Protein AF-A0A1G8IZL8-F1 (afdb_monomer)

Secondary structure (DSSP, 8-state):
---IIIIIIIIIIIIIIGGGSSEE----B--GGG---HHHHHHHHHHTT-B--HHHHHHHTT-S-EEEEEEE--TTSTTHHHHHHHHHT-HHHIIIIITTT--HHHHHHHT-EEEEEPPTHHHH-HHHHHHTSHHHHHHHTTSPTTSEEEEEE-SSEEEEEEEETTEEEEEEEEEEBTBTS--EEEE----HHHHHHHHHHTTTBTTHHHHHHHGGGSTTHHHHHHH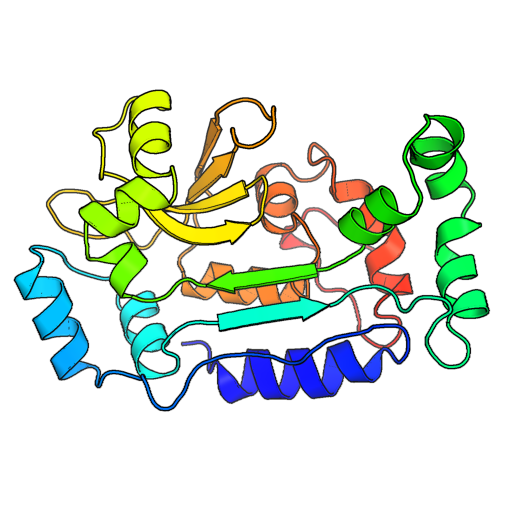HHHH-TTS----GGGT---

Foldseek 3Di:
DDQCCVQVAVCLPVPFQVVLVFKDKPHKAFPQVPQDALVVLQVLLVVLLAAEDPLVSVSSNRGQKIKTKMWGADPVDDCSPVSLCVQVVDPVCCVPAVVVPHDSVNVRLQQIFIWTFDGVCQFRPLVNVVVLVVQVLCVVAPHHRNQWGFTTDDQFKTWTFGADSRYGDQWIWIFGDHPPDPTDIFTLRHGPVVVVVQCSLLSRRPCSVVLLRQQVNRPSNVVSQPCVCVSRVVDDRPCVSSVHDD

Organism: NCBI:txid311334

Sequence (246 aa):
MININKKLIDTLYYEEIEGSNSLLCPGAVSKPSHIISKENLETTVKEKGLIFPESLIDFYSQAAMLSLTWMIVDERFRNGKEREAVFKEDPWIKKEYIDNGYSWEAVKILLSGNLNITQLTNVVDLEKVKLTGIYDAAISVGLNGGDLRPIDTNEFVVACMKVEDGKLIDNMYLYTGFGGFPEVLYDMKVTFEQYLELAYKAKCFNYWNLTYCLKEKSPSYELMKRFFPVIFPHIDPDLKEFGIEY

pLDDT: mean 92.26, std 5.39, range [69.5, 98.38]

Nearest PDB structures (foldseek):
  8chu-assembly1_B  TM=2.544E-01  e=2.074E+00  Homo sapiens

Structure (mmCIF, N/CA/C/O backbone):
data_AF-A0A1G8IZL8-F1
#
_entry.id   AF-A0A1G8IZL8-F1
#
loop_
_atom_site.group_PDB
_atom_site.id
_atom_site.type_symbol
_atom_site.label_atom_id
_atom_site.label_alt_id
_atom_site.label_comp_id
_atom_site.label_asym_id
_atom_site.label_entity_id
_atom_site.label_seq_id
_atom_site.pdbx_PDB_ins_code
_atom_site.Cartn_x
_atom_site.Cartn_y
_atom_site.Cartn_z
_atom_site.occupancy
_atom_site.B_iso_or_equiv
_atom_site.auth_seq_id
_atom_site.auth_comp_id
_atom_site.auth_asym_id
_atom_site.auth_atom_id
_atom_site.pdbx_PDB_model_num
ATOM 1 N N . MET A 1 1 ? -1.269 -13.885 12.091 1.00 77.94 1 MET A N 1
ATOM 2 C CA . MET A 1 1 ? -0.587 -12.646 12.506 1.00 77.94 1 MET A CA 1
ATOM 3 C C . MET A 1 1 ? 0.760 -12.528 11.802 1.00 77.94 1 MET A C 1
ATOM 5 O O . MET A 1 1 ? 1.627 -13.378 12.011 1.00 77.94 1 MET A O 1
ATOM 9 N N . ILE A 1 2 ? 0.954 -11.473 11.007 1.00 83.38 2 ILE A N 1
ATOM 10 C CA . ILE A 1 2 ? 2.249 -11.128 10.409 1.00 83.38 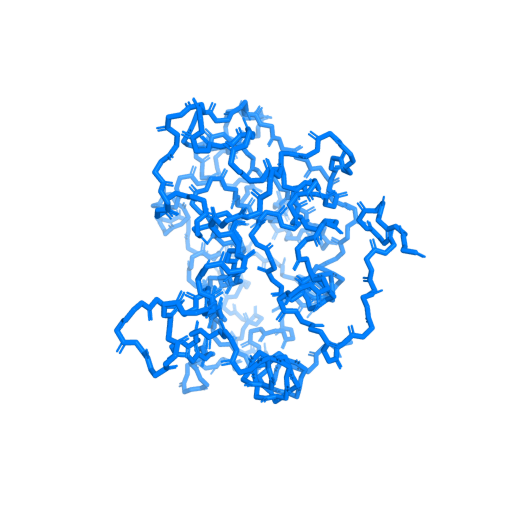2 ILE A CA 1
ATOM 11 C C . ILE A 1 2 ? 3.183 -10.511 11.464 1.00 83.38 2 ILE A C 1
ATOM 13 O O . ILE A 1 2 ? 2.793 -9.616 12.213 1.00 83.38 2 ILE A O 1
ATOM 17 N N . ASN A 1 3 ? 4.425 -10.997 11.537 1.00 91.12 3 ASN A N 1
ATOM 18 C CA . ASN A 1 3 ? 5.460 -10.399 12.383 1.00 91.12 3 ASN A CA 1
ATOM 19 C C . ASN A 1 3 ? 6.161 -9.294 11.588 1.00 91.12 3 ASN A C 1
ATOM 21 O O . ASN A 1 3 ? 6.880 -9.593 10.633 1.00 91.12 3 ASN A O 1
ATOM 25 N N . ILE A 1 4 ? 5.942 -8.036 11.973 1.00 89.62 4 ILE A N 1
ATOM 26 C CA . ILE A 1 4 ? 6.398 -6.874 11.196 1.00 89.62 4 ILE A CA 1
ATOM 27 C C . ILE A 1 4 ? 7.920 -6.820 11.118 1.00 89.62 4 ILE A C 1
ATOM 29 O O . ILE A 1 4 ? 8.461 -6.685 10.023 1.00 89.62 4 ILE A O 1
ATOM 33 N N . ASN A 1 5 ? 8.607 -7.003 12.248 1.00 86.19 5 ASN A N 1
ATOM 34 C CA . ASN A 1 5 ? 10.068 -7.001 12.274 1.00 86.19 5 ASN A CA 1
ATOM 35 C C . ASN A 1 5 ? 10.624 -8.139 11.419 1.00 86.19 5 ASN A C 1
ATOM 37 O O . ASN A 1 5 ? 11.355 -7.888 10.473 1.00 86.19 5 ASN A O 1
ATOM 41 N N . LYS A 1 6 ? 10.191 -9.378 11.658 1.00 90.81 6 LYS A N 1
ATOM 42 C CA . LYS A 1 6 ? 10.734 -10.526 10.930 1.00 90.81 6 LYS A CA 1
ATOM 43 C C . LYS A 1 6 ? 10.444 -10.460 9.429 1.00 90.81 6 LYS A C 1
ATOM 45 O O . LYS A 1 6 ? 11.321 -10.712 8.617 1.00 90.81 6 LYS A O 1
ATOM 50 N N . LYS A 1 7 ? 9.198 -10.181 9.041 1.00 91.81 7 LYS A N 1
ATOM 51 C CA . LYS A 1 7 ? 8.778 -10.341 7.643 1.00 91.81 7 LYS A CA 1
ATOM 52 C C . LYS A 1 7 ? 9.043 -9.103 6.793 1.00 91.81 7 LYS A C 1
ATOM 54 O O . LYS A 1 7 ? 9.493 -9.240 5.661 1.00 91.81 7 LYS A O 1
ATOM 59 N N . LEU A 1 8 ? 8.761 -7.911 7.318 1.00 90.81 8 LEU A N 1
ATOM 60 C CA . LEU A 1 8 ? 8.857 -6.668 6.545 1.00 90.81 8 LEU A CA 1
ATOM 61 C C . LEU A 1 8 ? 10.190 -5.939 6.747 1.00 90.81 8 LEU A C 1
ATOM 63 O O . LEU A 1 8 ? 10.616 -5.226 5.843 1.00 90.81 8 LEU A O 1
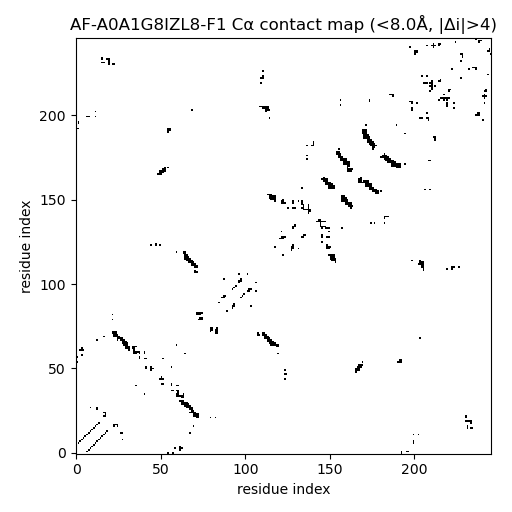ATOM 67 N N . ILE A 1 9 ? 10.857 -6.112 7.891 1.00 87.88 9 ILE A N 1
ATOM 68 C CA . ILE A 1 9 ? 12.167 -5.494 8.141 1.00 87.88 9 ILE A CA 1
ATOM 69 C C . ILE A 1 9 ? 13.292 -6.483 7.818 1.00 87.88 9 ILE A C 1
ATOM 71 O O . ILE A 1 9 ? 14.091 -6.223 6.925 1.00 87.88 9 ILE A O 1
ATOM 75 N N . ASP A 1 10 ? 13.335 -7.635 8.484 1.00 89.94 10 ASP A N 1
ATOM 76 C CA . ASP A 1 10 ? 14.444 -8.583 8.335 1.00 89.94 10 ASP A CA 1
ATOM 77 C C . ASP A 1 10 ? 14.439 -9.223 6.941 1.00 89.94 10 ASP A C 1
ATOM 79 O O . ASP A 1 10 ? 15.405 -9.094 6.196 1.00 89.94 10 ASP A O 1
ATOM 83 N N . THR A 1 11 ? 13.330 -9.841 6.533 1.00 91.69 11 THR A N 1
ATOM 84 C CA . THR A 1 11 ? 13.269 -10.504 5.223 1.00 91.69 11 THR A CA 1
ATOM 85 C C . THR A 1 11 ? 13.116 -9.512 4.067 1.00 91.69 11 THR A C 1
ATOM 87 O O . THR A 1 11 ? 13.988 -9.427 3.207 1.00 91.69 11 THR A O 1
ATOM 90 N N . LEU A 1 12 ? 12.029 -8.732 4.019 1.00 91.81 12 LEU A N 1
ATOM 91 C CA . LEU A 1 12 ? 11.772 -7.875 2.854 1.00 91.81 12 LEU A CA 1
ATOM 92 C C . LEU A 1 12 ? 12.849 -6.804 2.644 1.00 91.81 12 LEU A C 1
ATOM 94 O O . LEU A 1 12 ? 13.298 -6.595 1.521 1.00 91.81 12 LEU A O 1
ATOM 98 N N . TYR A 1 13 ? 13.250 -6.097 3.700 1.00 89.81 13 TYR A N 1
ATOM 99 C CA . TYR A 1 13 ? 14.214 -5.013 3.551 1.00 89.81 13 TYR A CA 1
ATOM 100 C C . TYR A 1 13 ? 15.657 -5.532 3.463 1.00 89.81 13 TYR A C 1
ATOM 102 O O . TYR A 1 13 ? 16.303 -5.304 2.437 1.00 89.81 13 TYR A O 1
ATOM 110 N N . TYR A 1 14 ? 16.157 -6.248 4.478 1.00 87.12 14 TYR A N 1
ATOM 111 C CA . TYR A 1 14 ? 17.569 -6.653 4.505 1.00 87.12 14 TYR A CA 1
ATOM 112 C C . TYR A 1 14 ? 17.903 -7.813 3.557 1.00 87.12 14 TYR A C 1
ATOM 114 O O . TYR A 1 14 ? 18.931 -7.769 2.884 1.00 87.12 14 TYR A O 1
ATOM 122 N N . GLU A 1 15 ? 17.081 -8.862 3.488 1.00 88.50 15 GLU A N 1
ATOM 123 C CA . GLU A 1 15 ? 17.415 -10.033 2.660 1.00 88.50 15 GLU A CA 1
ATOM 124 C C . GLU A 1 15 ? 17.077 -9.807 1.179 1.00 88.50 15 GLU A C 1
ATOM 126 O O . GLU A 1 15 ? 17.879 -10.133 0.304 1.00 88.50 15 GLU A O 1
ATOM 131 N N . GLU A 1 16 ? 15.911 -9.229 0.890 1.00 91.56 16 GLU A N 1
ATOM 132 C CA . GLU A 1 16 ? 15.361 -9.160 -0.470 1.00 91.56 16 GLU A CA 1
ATOM 133 C C . GLU A 1 16 ? 15.661 -7.826 -1.185 1.00 91.56 16 GLU A C 1
ATOM 135 O O . GLU A 1 16 ? 16.177 -7.801 -2.305 1.00 91.56 16 GLU A O 1
ATOM 140 N N . ILE A 1 17 ? 15.374 -6.676 -0.565 1.00 90.56 17 ILE A N 1
ATOM 141 C CA . ILE A 1 17 ? 15.608 -5.375 -1.214 1.00 90.56 17 ILE A CA 1
ATOM 142 C C . ILE A 1 17 ? 17.105 -5.056 -1.283 1.00 90.56 17 ILE A C 1
ATOM 144 O O . ILE A 1 17 ? 17.608 -4.755 -2.370 1.00 90.56 17 ILE A O 1
ATOM 148 N N . GLU A 1 18 ? 17.841 -5.143 -0.171 1.00 84.38 18 GLU A N 1
ATOM 149 C CA . GLU A 1 18 ? 19.298 -4.929 -0.196 1.00 84.38 18 GLU A CA 1
ATOM 150 C C . GLU A 1 18 ? 20.019 -6.027 -1.003 1.00 84.38 18 GLU A C 1
ATOM 152 O O . GLU A 1 18 ? 20.986 -5.741 -1.718 1.00 84.38 18 GLU A O 1
ATOM 157 N N . GLY A 1 19 ? 19.488 -7.257 -0.998 1.00 80.00 19 GLY A N 1
ATOM 158 C CA . GLY A 1 19 ? 19.984 -8.384 -1.794 1.00 80.00 19 GLY A CA 1
ATOM 159 C C . GLY A 1 19 ? 19.931 -8.172 -3.314 1.00 80.00 19 GLY A C 1
ATOM 160 O O . GLY A 1 19 ? 20.783 -8.698 -4.038 1.00 80.00 19 GLY A O 1
ATOM 161 N N . SER A 1 20 ? 19.015 -7.331 -3.823 1.00 78.88 20 SER A N 1
ATOM 162 C CA . SER A 1 20 ? 18.938 -6.975 -5.255 1.00 78.88 20 SER A CA 1
ATOM 163 C C . SER A 1 20 ? 20.241 -6.357 -5.773 1.00 78.88 20 SER A C 1
ATOM 165 O O . SER A 1 20 ? 20.551 -6.425 -6.968 1.00 78.88 20 SER A O 1
ATOM 167 N N . ASN A 1 21 ? 21.013 -5.722 -4.887 1.00 73.88 21 ASN A N 1
ATOM 168 C CA . ASN A 1 21 ? 22.137 -4.847 -5.194 1.00 73.88 21 ASN A CA 1
ATOM 169 C C . ASN A 1 21 ? 21.790 -3.663 -6.117 1.00 73.88 21 ASN A C 1
ATOM 171 O O . ASN A 1 21 ? 22.592 -2.743 -6.184 1.00 73.88 21 ASN A O 1
ATOM 175 N N . SER A 1 22 ? 20.649 -3.640 -6.813 1.00 74.88 22 SER A N 1
ATOM 176 C CA . SER A 1 22 ? 20.284 -2.659 -7.849 1.00 74.88 22 SER A CA 1
ATOM 177 C C . SER A 1 22 ? 19.279 -1.613 -7.366 1.00 74.88 22 SER A C 1
ATOM 179 O O . SER A 1 22 ? 18.796 -0.797 -8.152 1.00 74.88 22 SER A O 1
ATOM 181 N N . LEU A 1 23 ? 18.993 -1.622 -6.065 1.00 87.69 23 LEU A N 1
ATOM 182 C CA . LEU A 1 23 ? 18.012 -0.764 -5.426 1.00 87.69 23 LEU A CA 1
ATOM 183 C C . LEU A 1 23 ? 18.668 0.164 -4.406 1.00 87.69 23 LEU A C 1
ATOM 185 O O . LEU A 1 23 ? 19.595 -0.208 -3.691 1.00 87.69 23 LEU A O 1
ATOM 189 N N . LEU A 1 24 ? 18.154 1.385 -4.345 1.00 86.75 24 LEU A N 1
ATOM 190 C CA . LEU A 1 24 ? 18.337 2.310 -3.245 1.00 86.75 24 LEU A CA 1
ATOM 191 C C . LEU A 1 24 ? 17.131 2.182 -2.319 1.00 86.75 24 LEU A C 1
ATOM 193 O O . LEU A 1 24 ? 16.005 2.454 -2.733 1.00 86.75 24 LEU A O 1
ATOM 197 N N . CYS A 1 25 ? 17.375 1.845 -1.060 1.00 87.25 25 CYS A N 1
ATOM 198 C CA . CYS A 1 25 ? 16.378 1.888 -0.002 1.00 87.25 25 CYS A CA 1
ATOM 199 C C . CYS A 1 25 ? 16.943 2.733 1.152 1.00 87.25 25 CYS A C 1
ATOM 201 O O . CYS A 1 25 ? 17.967 2.356 1.716 1.00 87.25 25 CYS A O 1
ATOM 203 N N . PRO A 1 26 ? 16.337 3.882 1.508 1.00 82.88 26 PRO A N 1
ATOM 204 C CA . PRO A 1 26 ? 16.811 4.730 2.605 1.00 82.88 26 PRO A CA 1
ATOM 205 C C . PRO A 1 26 ? 16.590 4.114 4.001 1.00 82.88 26 PRO A C 1
ATOM 207 O O . PRO A 1 26 ? 16.917 4.752 5.001 1.00 82.88 26 PRO A O 1
ATOM 210 N N . GLY A 1 27 ? 16.043 2.898 4.069 1.00 83.62 27 GLY A N 1
ATOM 211 C CA . GLY A 1 27 ? 15.738 2.167 5.290 1.00 83.62 27 GLY A CA 1
ATOM 212 C C . GLY A 1 27 ? 14.238 2.043 5.546 1.00 83.62 27 GLY A C 1
ATOM 213 O O . GLY A 1 27 ? 13.423 2.799 5.013 1.00 83.62 27 GLY A O 1
ATOM 214 N N . ALA A 1 28 ? 13.885 1.077 6.391 1.00 87.62 28 ALA A N 1
ATOM 215 C CA . ALA A 1 28 ? 12.526 0.876 6.870 1.00 87.62 28 ALA A CA 1
ATOM 216 C C . ALA A 1 28 ? 12.309 1.593 8.215 1.00 87.62 28 ALA A C 1
ATOM 218 O O . ALA A 1 28 ? 13.129 1.497 9.130 1.00 87.62 28 ALA A O 1
ATOM 219 N N . VAL A 1 29 ? 11.191 2.307 8.362 1.00 88.75 29 VAL A N 1
ATOM 220 C CA . VAL A 1 29 ? 10.869 3.088 9.566 1.00 88.75 29 VAL A CA 1
ATOM 221 C C . VAL A 1 29 ? 9.602 2.552 10.220 1.00 88.75 29 VAL A 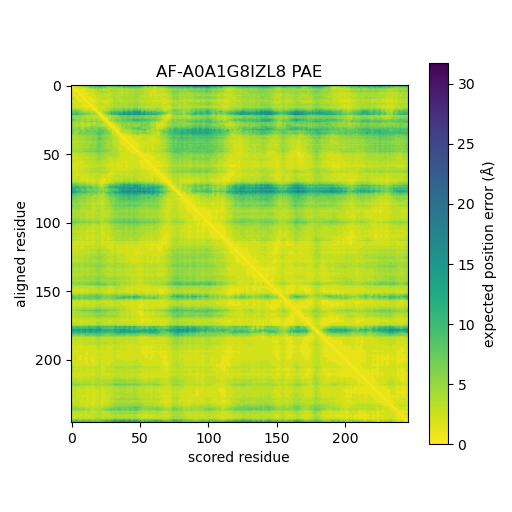C 1
ATOM 223 O O . VAL A 1 29 ? 8.513 2.735 9.683 1.00 88.75 29 VAL A O 1
ATOM 226 N N . SER A 1 30 ? 9.732 1.967 11.416 1.00 88.06 30 SER A N 1
ATOM 227 C CA . SER A 1 30 ? 8.597 1.449 12.206 1.00 88.06 30 SER A CA 1
ATOM 228 C C . SER A 1 30 ? 8.289 2.225 13.500 1.00 88.06 30 SER A C 1
ATOM 230 O O . SER A 1 30 ? 7.250 2.025 14.132 1.00 88.06 30 SER A O 1
ATOM 232 N N . LYS A 1 31 ? 9.186 3.140 13.904 1.00 87.81 31 LYS A N 1
ATOM 233 C CA . LYS A 1 31 ? 9.129 3.922 15.160 1.00 87.81 31 LYS A CA 1
ATOM 234 C C . LYS A 1 31 ? 8.818 3.062 16.407 1.00 87.81 31 LYS A C 1
ATOM 236 O O . LYS A 1 31 ? 7.822 3.311 17.090 1.00 87.81 31 LYS A O 1
ATOM 241 N N . PRO A 1 32 ? 9.686 2.095 16.758 1.00 79.69 32 PRO A N 1
ATOM 242 C CA . PRO A 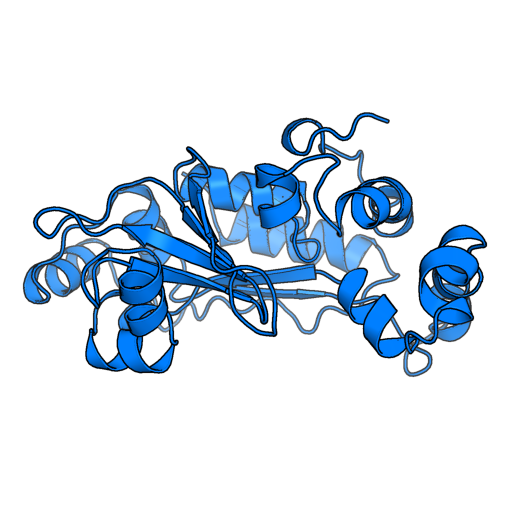1 32 ? 9.420 1.160 17.850 1.00 79.69 32 PRO A CA 1
ATOM 243 C C . PRO A 1 32 ? 9.289 1.839 19.224 1.00 79.69 32 PRO A C 1
ATOM 245 O O . PRO A 1 32 ? 8.540 1.379 20.077 1.00 79.69 32 PRO A O 1
ATOM 248 N N . SER A 1 33 ? 9.947 2.983 19.432 1.00 81.19 33 SER A N 1
ATOM 249 C CA . SER A 1 33 ? 9.840 3.772 20.668 1.00 81.19 33 SER A CA 1
ATOM 250 C C . SER A 1 33 ? 8.467 4.415 20.897 1.00 81.19 33 SER A C 1
ATOM 252 O O . SER A 1 33 ? 8.234 4.966 21.968 1.00 81.19 33 SER A O 1
ATOM 254 N N . HIS A 1 34 ? 7.576 4.399 19.902 1.00 84.44 34 HIS A N 1
ATOM 255 C CA . HIS A 1 34 ? 6.225 4.966 19.984 1.00 84.44 34 HIS A CA 1
ATOM 256 C C . HIS A 1 34 ? 5.129 3.894 19.952 1.00 84.44 34 HIS A C 1
ATOM 258 O O . HIS A 1 34 ? 3.957 4.229 19.791 1.00 84.44 34 HIS A O 1
ATOM 264 N N . ILE A 1 35 ? 5.502 2.615 20.060 1.00 87.69 35 ILE A N 1
ATOM 265 C CA . ILE A 1 35 ? 4.546 1.511 20.140 1.00 87.69 35 ILE A CA 1
ATOM 266 C C . ILE A 1 35 ? 3.698 1.670 21.403 1.00 87.69 35 ILE A C 1
ATOM 268 O O . ILE A 1 35 ? 4.201 2.000 22.479 1.00 87.69 35 ILE A O 1
ATOM 272 N N . ILE A 1 36 ? 2.404 1.402 21.262 1.00 86.25 36 ILE A N 1
ATOM 273 C CA . ILE A 1 36 ? 1.436 1.417 22.355 1.00 86.25 36 ILE A CA 1
ATOM 274 C C . ILE A 1 36 ? 1.124 -0.041 22.707 1.00 86.25 36 ILE A C 1
ATOM 276 O O . ILE A 1 36 ? 0.963 -0.876 21.818 1.00 86.25 36 ILE A O 1
ATOM 280 N N . SER A 1 37 ? 1.052 -0.374 23.999 1.00 89.19 37 SER A N 1
ATOM 281 C CA . SER A 1 37 ? 0.625 -1.716 24.416 1.00 89.19 37 SER A CA 1
ATOM 282 C C . SER A 1 37 ? -0.801 -2.003 23.938 1.00 89.19 37 SER A C 1
ATOM 284 O O . SER A 1 37 ? -1.616 -1.090 23.822 1.00 89.19 37 SER A O 1
ATOM 286 N N . LYS A 1 38 ? -1.128 -3.279 23.709 1.00 91.69 38 LYS A N 1
ATOM 287 C CA . LYS A 1 38 ? -2.460 -3.700 23.246 1.00 91.69 38 LYS A CA 1
ATOM 288 C C . LYS A 1 38 ? -3.600 -3.142 24.113 1.00 91.69 38 LYS A C 1
ATOM 290 O O . LYS A 1 38 ? -4.530 -2.549 23.584 1.00 91.69 38 LYS A O 1
ATOM 295 N N . GLU A 1 39 ? -3.463 -3.219 25.437 1.00 90.25 39 GLU A N 1
ATOM 296 C CA . GLU A 1 39 ? -4.444 -2.683 26.397 1.00 90.25 39 GLU A CA 1
ATOM 297 C C . GLU A 1 39 ? -4.641 -1.158 26.269 1.00 90.25 39 GLU A C 1
ATOM 299 O O . GLU A 1 39 ? -5.770 -0.657 26.231 1.00 90.25 39 GLU A O 1
ATOM 304 N N . ASN A 1 40 ? -3.545 -0.402 26.142 1.00 91.25 40 ASN A N 1
ATOM 305 C CA . ASN A 1 40 ? -3.614 1.050 25.972 1.00 91.25 40 ASN A CA 1
ATOM 306 C C . ASN A 1 40 ? -4.174 1.433 24.595 1.00 91.25 40 ASN A C 1
ATOM 308 O O . ASN A 1 40 ? -4.865 2.445 24.470 1.00 91.25 40 ASN A O 1
ATOM 312 N N . LEU A 1 41 ? -3.895 0.631 23.565 1.00 92.38 41 LEU A N 1
ATOM 313 C CA . LEU A 1 41 ? -4.409 0.825 22.215 1.00 92.38 41 LEU A CA 1
ATOM 314 C C . LEU A 1 41 ? -5.930 0.646 22.182 1.00 92.38 41 LEU A C 1
ATOM 316 O O . LEU A 1 41 ? -6.635 1.531 21.705 1.00 92.38 41 LEU A O 1
ATOM 320 N N . GLU A 1 42 ? -6.435 -0.451 22.745 1.00 92.38 42 GLU A N 1
ATOM 321 C CA . GLU A 1 42 ? -7.872 -0.724 22.861 1.00 92.38 42 GLU A CA 1
ATOM 322 C C . GLU A 1 42 ? -8.592 0.384 23.639 1.00 92.38 42 GLU A C 1
ATOM 324 O O . GLU A 1 42 ? -9.647 0.858 23.213 1.00 92.38 42 GLU A O 1
ATOM 329 N N . THR A 1 43 ? -7.986 0.859 24.731 1.00 92.38 43 THR A N 1
ATOM 330 C CA . THR A 1 43 ? -8.508 1.986 25.515 1.00 92.38 43 THR A CA 1
ATOM 331 C C . THR A 1 43 ? -8.571 3.265 24.678 1.00 92.38 43 THR A C 1
ATOM 333 O O . THR A 1 43 ? -9.635 3.871 24.567 1.00 92.38 43 THR A O 1
ATOM 336 N N . THR A 1 44 ? -7.471 3.633 24.013 1.00 91.50 44 THR A N 1
ATOM 337 C CA . THR A 1 44 ? -7.378 4.842 23.173 1.00 91.50 44 THR A CA 1
ATOM 338 C C . THR A 1 44 ? -8.404 4.825 22.040 1.00 91.50 44 THR A C 1
ATOM 340 O O . THR A 1 44 ? -9.070 5.823 21.769 1.00 91.50 44 THR A O 1
ATOM 343 N N . VAL A 1 45 ? -8.547 3.685 21.362 1.00 92.62 45 VAL A N 1
ATOM 344 C CA . VAL A 1 45 ? -9.485 3.508 20.247 1.00 92.62 45 VAL A CA 1
ATOM 345 C C . VAL A 1 45 ? -10.931 3.617 20.747 1.00 92.62 45 VAL A C 1
ATOM 347 O O . VAL A 1 45 ? -11.737 4.332 20.146 1.00 92.62 45 VAL A O 1
ATOM 350 N N . LYS A 1 46 ? -11.242 3.014 21.900 1.00 92.00 46 LYS A N 1
ATOM 351 C CA . LYS A 1 46 ? -12.568 3.089 22.523 1.00 92.00 46 LYS A CA 1
ATOM 352 C C . LYS A 1 46 ? -12.929 4.500 22.994 1.00 92.00 46 LYS A C 1
ATOM 354 O O . LYS A 1 46 ? -14.069 4.919 22.812 1.00 92.00 46 LYS A O 1
ATOM 359 N N . GLU A 1 47 ? -11.982 5.258 23.547 1.00 93.88 47 GLU A N 1
ATOM 360 C CA . GLU A 1 47 ? -12.176 6.672 23.917 1.00 93.88 47 GLU A CA 1
ATOM 361 C C . GLU A 1 47 ? -12.526 7.554 22.711 1.00 93.88 47 GLU A C 1
ATOM 363 O O . GLU A 1 47 ? -13.219 8.561 22.848 1.00 93.88 47 GLU A O 1
ATOM 368 N N . LYS A 1 48 ? -12.087 7.157 21.512 1.00 92.88 48 LYS A N 1
ATOM 369 C CA . LYS A 1 48 ? -12.438 7.804 20.242 1.00 92.88 48 LYS A CA 1
ATOM 370 C C . LYS A 1 48 ? -13.748 7.291 19.637 1.00 92.88 48 LYS A C 1
ATOM 372 O O . LYS A 1 48 ? -14.091 7.687 18.528 1.00 92.88 48 LYS A O 1
ATOM 377 N N . GLY A 1 49 ? -14.487 6.441 20.354 1.00 92.75 49 GLY A N 1
ATOM 378 C CA . GLY A 1 49 ? -15.737 5.849 19.879 1.00 92.75 49 GLY A CA 1
ATOM 379 C C . GLY A 1 49 ? -15.533 4.851 18.741 1.00 92.75 49 GLY A C 1
ATOM 380 O O . GLY A 1 49 ? -16.449 4.644 17.948 1.00 92.75 49 GLY A O 1
ATOM 381 N N . LEU A 1 50 ? -14.332 4.273 18.636 1.00 95.19 50 LEU A N 1
ATOM 382 C CA . LEU A 1 50 ? -13.980 3.310 17.605 1.00 95.19 50 LEU A CA 1
ATOM 383 C C . LEU A 1 50 ? -13.791 1.907 18.197 1.00 95.19 50 LEU A C 1
ATOM 385 O O . LEU A 1 50 ? -13.518 1.736 19.386 1.00 95.19 50 LEU A O 1
ATOM 389 N N . ILE A 1 51 ? -13.905 0.896 17.343 1.00 95.50 51 ILE A N 1
ATOM 390 C CA . ILE A 1 51 ? -13.520 -0.490 17.617 1.00 95.50 51 ILE A CA 1
ATOM 391 C C . ILE A 1 51 ? -12.657 -0.954 16.449 1.00 95.50 51 ILE A C 1
ATOM 393 O O . ILE A 1 51 ? -13.096 -0.909 15.300 1.00 95.50 51 ILE A O 1
ATOM 397 N N . PHE A 1 52 ? -11.428 -1.376 16.731 1.00 95.94 52 PHE A N 1
ATOM 398 C CA . PHE A 1 52 ? -10.500 -1.861 15.710 1.00 95.94 52 PHE A CA 1
ATOM 399 C C . PHE A 1 52 ? -10.603 -3.378 15.536 1.00 95.94 52 PHE A C 1
ATOM 401 O O . PHE A 1 52 ? -10.937 -4.084 16.490 1.00 95.94 52 PHE A O 1
ATOM 408 N N . PRO A 1 53 ? -10.289 -3.894 14.338 1.00 95.31 53 PRO A N 1
ATOM 409 C CA . PRO A 1 53 ? -10.085 -5.319 14.150 1.00 95.31 53 PRO A CA 1
ATOM 410 C C . PRO A 1 53 ? -8.755 -5.779 14.761 1.00 95.31 53 PRO A C 1
ATOM 412 O O . PRO A 1 53 ? -7.794 -5.010 14.838 1.00 95.31 53 PRO A O 1
ATOM 415 N N . GLU A 1 54 ? -8.700 -7.055 15.152 1.00 93.50 54 GLU A N 1
ATOM 416 C CA . GLU A 1 54 ? -7.530 -7.692 15.781 1.00 93.50 54 GLU A CA 1
ATOM 417 C C . GLU A 1 54 ? -6.251 -7.483 14.954 1.00 93.50 54 GLU A C 1
ATOM 419 O O . GLU A 1 54 ? -5.215 -7.115 15.494 1.00 93.50 54 GLU A O 1
ATOM 424 N N . SER A 1 55 ? -6.344 -7.618 13.626 1.00 92.88 55 SER A N 1
ATOM 425 C CA . SER A 1 55 ? -5.226 -7.458 12.687 1.00 92.88 55 SER A CA 1
ATOM 426 C C . SER A 1 55 ? -4.551 -6.082 12.777 1.00 92.88 55 SER A C 1
ATOM 428 O O . SER A 1 55 ? -3.325 -5.978 12.703 1.00 92.88 55 SER A O 1
ATOM 430 N N . LEU A 1 56 ? -5.335 -5.020 12.980 1.00 94.19 56 LEU A N 1
ATOM 431 C CA . LEU A 1 56 ? -4.835 -3.651 13.105 1.00 94.19 56 LEU A CA 1
ATOM 432 C C . LEU A 1 56 ? -4.327 -3.360 14.525 1.00 94.19 56 LEU A C 1
ATOM 434 O O . LEU A 1 56 ? -3.331 -2.653 14.691 1.00 94.19 56 LEU A O 1
ATOM 438 N N . ILE A 1 57 ? -4.975 -3.940 15.543 1.00 94.31 57 ILE A N 1
ATOM 439 C CA . ILE A 1 57 ? -4.497 -3.913 16.932 1.00 94.31 57 ILE A CA 1
ATOM 440 C C . ILE A 1 57 ? -3.108 -4.556 17.031 1.00 94.31 57 ILE A C 1
ATOM 442 O O . ILE A 1 57 ? -2.174 -3.959 17.570 1.00 94.31 57 ILE A O 1
ATOM 446 N N . ASP A 1 58 ? -2.951 -5.744 16.451 1.00 92.31 58 ASP A N 1
ATOM 447 C CA . ASP A 1 58 ? -1.707 -6.504 16.476 1.00 92.31 58 ASP A CA 1
ATOM 448 C C . ASP A 1 58 ? -0.576 -5.763 15.753 1.00 92.31 58 ASP A C 1
ATOM 450 O O . ASP A 1 58 ? 0.563 -5.780 16.222 1.00 92.31 58 ASP A O 1
ATOM 454 N N . PHE A 1 59 ? -0.872 -5.054 14.661 1.00 94.56 59 PHE A N 1
ATOM 455 C CA . PHE A 1 59 ? 0.108 -4.197 13.995 1.00 94.56 59 PHE A CA 1
ATOM 456 C C . PHE A 1 59 ? 0.553 -3.027 14.868 1.00 94.56 59 PHE A C 1
ATOM 458 O O . PHE A 1 59 ? 1.753 -2.866 15.087 1.00 94.56 59 PHE A O 1
ATOM 465 N N . TYR A 1 60 ? -0.381 -2.238 15.410 1.00 94.62 60 TYR A N 1
ATOM 466 C CA . TYR A 1 60 ? -0.018 -1.063 16.213 1.00 94.62 60 TYR A CA 1
ATOM 467 C C . TYR A 1 60 ? 0.637 -1.425 17.556 1.00 94.62 60 TYR A C 1
ATOM 469 O O . TYR A 1 60 ? 1.329 -0.595 18.148 1.00 94.62 60 TYR A O 1
ATOM 477 N N . SER A 1 61 ? 0.493 -2.679 17.996 1.00 92.50 61 SER A N 1
ATOM 478 C CA . SER A 1 61 ? 1.245 -3.250 19.119 1.00 92.50 61 SER A CA 1
ATOM 479 C C . SER A 1 61 ? 2.693 -3.645 18.779 1.00 92.50 61 SER A C 1
ATOM 481 O O . SER A 1 61 ? 3.490 -3.886 19.682 1.00 92.50 61 SER A O 1
ATOM 483 N N . GLN A 1 62 ? 3.048 -3.706 17.490 1.00 92.12 62 GLN A N 1
ATOM 484 C CA . GLN A 1 62 ? 4.384 -4.054 16.986 1.00 92.12 62 GLN A CA 1
ATOM 485 C C . GLN A 1 62 ? 5.106 -2.879 16.316 1.00 92.12 62 GLN A C 1
ATOM 487 O O . GLN A 1 62 ? 6.335 -2.870 16.266 1.00 92.12 62 GLN A O 1
ATOM 492 N N . ALA A 1 63 ? 4.371 -1.911 15.768 1.00 92.94 63 ALA A N 1
ATOM 493 C CA . ALA A 1 63 ? 4.915 -0.768 15.046 1.00 92.94 63 ALA A CA 1
ATOM 494 C C . ALA A 1 63 ? 3.966 0.435 15.147 1.00 92.94 63 ALA A C 1
ATOM 496 O O . ALA A 1 63 ? 2.761 0.305 14.974 1.00 92.94 63 ALA A O 1
ATOM 497 N N . ALA A 1 64 ? 4.493 1.638 15.385 1.00 92.94 64 ALA A N 1
ATOM 498 C CA . ALA A 1 64 ? 3.652 2.839 15.470 1.00 92.94 64 ALA A CA 1
ATOM 499 C C . ALA A 1 64 ? 3.258 3.396 14.088 1.00 92.94 64 ALA A C 1
ATOM 501 O O . ALA A 1 64 ? 2.344 4.212 13.974 1.00 92.94 64 ALA A O 1
ATOM 502 N N . MET A 1 65 ? 3.996 2.997 13.056 1.00 94.69 65 MET A N 1
ATOM 503 C CA . MET A 1 65 ? 3.773 3.235 11.630 1.00 94.69 65 MET A CA 1
ATOM 504 C C . MET A 1 65 ? 4.654 2.253 10.853 1.00 94.69 65 MET A C 1
ATOM 506 O O . MET A 1 65 ? 5.474 1.569 11.459 1.00 94.69 65 MET A O 1
ATOM 510 N N . LEU A 1 66 ? 4.557 2.220 9.530 1.00 95.06 66 LEU A N 1
ATOM 511 C CA . LEU A 1 66 ? 5.558 1.560 8.695 1.00 95.06 66 LEU A CA 1
ATOM 512 C C . LEU A 1 66 ? 5.783 2.395 7.442 1.00 95.06 66 LEU A C 1
ATOM 514 O O . LEU A 1 66 ? 4.843 2.630 6.698 1.00 95.06 66 LEU A O 1
ATOM 518 N N . SER A 1 67 ? 7.014 2.832 7.207 1.00 94.62 67 SER A N 1
ATOM 519 C CA . SER A 1 67 ? 7.418 3.391 5.919 1.00 94.62 67 SER A CA 1
ATOM 520 C C . SER A 1 67 ? 8.567 2.567 5.370 1.00 94.62 67 SER A C 1
ATOM 522 O O . SER A 1 67 ? 9.609 2.434 6.014 1.00 94.62 67 SER A O 1
ATOM 524 N N . LEU A 1 68 ? 8.349 1.989 4.200 1.00 94.31 68 LEU A N 1
ATOM 525 C CA . LEU A 1 68 ? 9.343 1.287 3.410 1.00 94.31 68 LEU A CA 1
ATOM 526 C C . LEU A 1 68 ? 9.268 1.870 2.006 1.00 94.31 68 LEU A C 1
ATOM 528 O O . LEU A 1 68 ? 8.189 1.975 1.434 1.00 94.31 68 LEU A O 1
ATOM 532 N N . THR A 1 69 ? 10.395 2.288 1.452 1.00 93.75 69 THR A N 1
ATOM 533 C CA . THR A 1 69 ? 10.471 2.793 0.079 1.00 93.75 69 THR A CA 1
ATOM 534 C C . THR A 1 69 ? 11.753 2.288 -0.542 1.00 93.75 69 THR A C 1
ATOM 536 O O . THR A 1 69 ? 12.787 2.265 0.115 1.00 93.75 69 THR A O 1
ATOM 539 N N . TRP A 1 70 ? 11.711 1.902 -1.803 1.00 94.38 70 TRP A N 1
ATOM 540 C CA . TRP A 1 70 ? 12.898 1.564 -2.569 1.00 94.38 70 TRP A CA 1
ATOM 541 C C . TRP A 1 70 ? 12.746 2.078 -3.993 1.00 94.38 70 TRP A C 1
ATOM 543 O O . TRP A 1 70 ? 11.637 2.247 -4.491 1.00 94.38 70 TRP A O 1
ATOM 553 N N . MET A 1 71 ? 13.866 2.343 -4.650 1.00 93.31 71 MET A N 1
ATOM 554 C CA . MET A 1 71 ? 13.907 2.818 -6.029 1.00 93.31 71 MET A CA 1
ATOM 555 C C . MET A 1 71 ? 15.114 2.254 -6.758 1.00 93.31 71 MET A C 1
ATOM 557 O O . MET A 1 71 ? 16.093 1.864 -6.128 1.00 93.31 71 MET A O 1
ATOM 561 N N . ILE A 1 72 ? 15.072 2.248 -8.087 1.00 89.94 72 ILE A N 1
ATOM 562 C CA . ILE A 1 72 ? 16.239 1.893 -8.902 1.00 89.94 72 ILE A CA 1
ATOM 563 C C . ILE A 1 72 ? 17.397 2.846 -8.553 1.00 89.94 72 ILE A C 1
ATOM 565 O O . ILE A 1 72 ? 17.189 4.051 -8.386 1.00 89.94 72 ILE A O 1
ATOM 569 N N . VAL A 1 73 ? 18.619 2.327 -8.411 1.00 85.56 73 VAL A N 1
ATOM 570 C CA . VAL A 1 73 ? 19.802 3.182 -8.201 1.00 85.56 73 VAL A CA 1
ATOM 571 C C . VAL A 1 73 ? 20.023 4.118 -9.395 1.00 85.56 73 VAL A C 1
ATOM 573 O O . VAL A 1 73 ? 19.816 3.728 -10.538 1.00 85.56 73 VAL A O 1
ATOM 576 N N . ASP A 1 74 ? 20.463 5.349 -9.136 1.00 82.88 74 ASP A N 1
ATOM 577 C CA . ASP A 1 74 ? 20.857 6.301 -10.185 1.00 82.88 74 ASP A CA 1
ATOM 578 C C . ASP A 1 74 ? 22.370 6.510 -10.238 1.00 82.88 74 ASP A C 1
ATOM 580 O O . ASP A 1 74 ? 23.124 5.976 -9.422 1.00 82.88 74 ASP A O 1
ATOM 584 N N . GLU A 1 75 ? 22.810 7.328 -11.195 1.00 80.81 75 GLU A N 1
ATOM 585 C CA . GLU A 1 75 ? 24.215 7.646 -11.459 1.00 80.81 75 GLU A CA 1
ATOM 586 C C . GLU A 1 75 ? 25.031 8.150 -10.257 1.00 80.81 75 GLU A C 1
ATOM 588 O O . GLU A 1 75 ? 26.260 8.157 -10.330 1.00 80.81 75 GLU A O 1
ATOM 593 N N . ARG A 1 76 ? 24.390 8.546 -9.149 1.00 82.50 76 ARG A N 1
ATOM 594 C CA . ARG A 1 76 ? 25.080 8.964 -7.918 1.00 82.50 76 ARG A CA 1
ATOM 595 C C . ARG A 1 76 ? 25.651 7.780 -7.130 1.00 82.50 76 ARG A C 1
ATOM 597 O O . ARG A 1 76 ? 26.459 7.989 -6.228 1.00 82.50 76 ARG A O 1
ATOM 604 N N . PHE A 1 77 ? 25.259 6.550 -7.464 1.00 82.00 77 PHE A N 1
ATOM 605 C CA . PHE A 1 77 ? 25.716 5.318 -6.823 1.00 82.00 77 PHE A CA 1
ATOM 606 C C . PHE A 1 77 ? 26.721 4.561 -7.696 1.00 82.00 77 PHE A C 1
ATOM 608 O O . PHE A 1 77 ? 26.772 4.709 -8.919 1.00 82.00 77 PHE A O 1
ATOM 615 N N . ARG A 1 78 ? 27.536 3.704 -7.068 1.00 79.50 78 ARG A N 1
ATOM 616 C CA . ARG A 1 78 ? 28.510 2.869 -7.785 1.00 79.50 78 ARG A CA 1
ATOM 617 C C . ARG A 1 78 ? 27.791 1.967 -8.794 1.00 79.50 78 ARG A C 1
ATOM 619 O O . ARG A 1 78 ? 26.901 1.210 -8.417 1.00 79.50 78 ARG A O 1
ATOM 626 N N . ASN A 1 79 ? 28.216 2.033 -10.055 1.00 80.12 79 ASN A N 1
ATOM 627 C CA . ASN A 1 79 ? 27.598 1.355 -11.204 1.00 80.12 79 ASN A CA 1
ATOM 628 C C . ASN A 1 79 ? 26.121 1.736 -11.441 1.00 80.12 79 ASN A C 1
ATOM 630 O O . ASN A 1 79 ? 25.349 0.964 -12.012 1.00 80.12 79 ASN A O 1
ATOM 634 N N . GLY A 1 80 ? 25.696 2.902 -10.944 1.00 85.06 80 GLY A N 1
ATOM 635 C CA . GLY A 1 80 ? 24.318 3.364 -11.058 1.00 85.06 80 GLY A CA 1
ATOM 636 C C . GLY A 1 80 ? 23.888 3.600 -12.503 1.00 85.06 80 GLY A C 1
ATOM 637 O O . GLY A 1 80 ? 22.772 3.248 -12.862 1.00 85.06 80 GLY A O 1
ATOM 638 N N . LYS A 1 81 ? 24.794 4.097 -13.358 1.00 86.62 81 LYS A N 1
ATOM 639 C CA . LYS A 1 81 ? 24.523 4.317 -14.789 1.00 86.62 81 LYS A CA 1
ATOM 640 C C . LYS A 1 81 ? 24.223 3.019 -15.524 1.00 86.62 81 LYS A C 1
ATOM 642 O O . LYS A 1 81 ? 23.240 2.940 -16.249 1.00 86.62 81 LYS A O 1
ATOM 647 N N . GLU A 1 82 ? 25.058 2.004 -15.328 1.00 86.81 82 GLU A N 1
ATOM 648 C CA . GLU A 1 82 ? 24.919 0.701 -15.975 1.00 86.81 82 GLU A CA 1
ATOM 649 C C . GLU A 1 82 ? 23.641 -0.009 -15.520 1.00 86.81 82 GLU A C 1
ATOM 651 O O . GLU A 1 82 ? 22.977 -0.664 -16.316 1.00 86.81 82 GLU A O 1
ATOM 656 N N . ARG A 1 83 ? 23.266 0.153 -14.247 1.00 84.38 83 ARG A N 1
ATOM 657 C CA . ARG A 1 83 ? 22.036 -0.422 -13.690 1.00 84.38 83 ARG A CA 1
ATOM 658 C C . ARG A 1 83 ? 20.783 0.304 -14.152 1.00 84.38 83 ARG A C 1
ATOM 660 O O . ARG A 1 83 ? 19.804 -0.347 -14.493 1.00 84.38 83 ARG A O 1
ATOM 667 N N . GLU A 1 84 ? 20.824 1.631 -14.207 1.00 89.12 84 GLU A N 1
ATOM 668 C CA . GLU A 1 84 ? 19.745 2.443 -14.769 1.00 89.12 84 GLU A CA 1
ATOM 669 C C . GLU A 1 84 ? 19.519 2.109 -16.252 1.00 89.12 84 GLU A C 1
ATOM 671 O O . GLU A 1 84 ? 18.375 1.995 -16.697 1.00 89.12 84 GLU A O 1
ATOM 676 N N . ALA A 1 85 ? 20.601 1.891 -17.009 1.00 89.31 85 ALA A N 1
ATOM 677 C CA . ALA A 1 85 ? 20.549 1.581 -18.435 1.00 89.31 85 ALA A CA 1
ATOM 678 C C . ALA A 1 85 ? 19.733 0.317 -18.748 1.00 89.31 85 ALA A C 1
ATOM 680 O O . ALA A 1 85 ? 19.016 0.315 -19.743 1.00 89.31 85 ALA A O 1
ATOM 681 N N . VAL A 1 86 ? 19.747 -0.706 -17.881 1.00 90.00 86 VAL A N 1
ATOM 682 C CA . VAL A 1 86 ? 18.934 -1.932 -18.055 1.00 90.00 86 VAL A CA 1
ATOM 683 C C . VAL A 1 86 ? 17.451 -1.608 -18.259 1.00 90.00 86 VAL A C 1
ATOM 685 O O . VAL A 1 86 ? 16.786 -2.242 -19.072 1.00 90.00 86 VAL A O 1
ATOM 688 N N . PHE A 1 87 ? 16.942 -0.597 -17.555 1.00 92.12 87 PHE A N 1
ATOM 689 C CA . PHE A 1 87 ? 15.544 -0.180 -17.635 1.00 92.12 87 PHE A CA 1
ATOM 690 C C . PHE A 1 87 ? 15.330 0.912 -18.681 1.00 92.12 87 PHE A C 1
ATOM 692 O O . PHE A 1 87 ? 14.395 0.858 -19.472 1.00 92.12 87 PHE A O 1
ATOM 699 N N . LYS A 1 88 ? 16.207 1.917 -18.701 1.00 89.81 88 LYS A N 1
ATOM 700 C CA . LYS A 1 88 ? 16.094 3.077 -19.591 1.00 89.81 88 LYS A CA 1
ATOM 701 C C . LYS A 1 88 ? 16.286 2.713 -21.059 1.00 89.81 88 LYS A C 1
ATOM 703 O O . LYS A 1 88 ? 15.755 3.386 -21.943 1.00 89.81 88 LYS A O 1
ATOM 708 N N . GLU A 1 89 ? 17.068 1.672 -21.329 1.00 92.31 89 GLU A N 1
ATOM 709 C CA . GLU A 1 89 ? 17.328 1.205 -22.683 1.00 92.31 89 GLU A CA 1
ATOM 710 C C . GLU A 1 89 ? 16.357 0.130 -23.166 1.00 92.31 89 GLU A C 1
ATOM 712 O O . GLU A 1 89 ? 16.346 -0.129 -24.375 1.00 92.31 89 GLU A O 1
ATOM 717 N N . ASP A 1 90 ? 15.528 -0.418 -22.270 1.00 95.88 90 ASP A N 1
ATOM 718 C CA . ASP A 1 90 ? 14.532 -1.436 -22.587 1.00 95.88 90 ASP A CA 1
ATOM 719 C C . ASP A 1 90 ? 13.597 -0.957 -23.721 1.00 95.88 90 ASP A C 1
ATOM 721 O O . ASP A 1 90 ? 13.027 0.140 -23.641 1.00 95.88 90 ASP A O 1
ATOM 725 N N . PRO A 1 91 ? 13.428 -1.747 -24.803 1.00 96.50 91 PRO A N 1
ATOM 726 C CA . PRO A 1 91 ? 12.626 -1.335 -25.952 1.00 96.50 91 PRO A CA 1
ATOM 727 C C . PRO A 1 91 ? 11.162 -1.043 -25.617 1.00 96.50 91 PRO A C 1
ATOM 729 O O . PRO A 1 91 ? 10.550 -0.188 -26.259 1.00 96.50 91 PRO A O 1
ATOM 732 N N . TRP A 1 92 ? 10.588 -1.748 -24.639 1.00 96.75 92 TRP A N 1
ATOM 733 C CA . TRP A 1 92 ? 9.203 -1.548 -24.235 1.00 96.75 92 TRP A CA 1
ATOM 734 C C . TRP A 1 92 ? 9.058 -0.266 -23.407 1.00 96.75 92 TRP A C 1
ATOM 736 O O . TRP A 1 92 ? 8.186 0.541 -23.716 1.00 96.75 92 TRP A O 1
ATOM 746 N N . ILE A 1 93 ? 9.958 -0.004 -22.450 1.00 96.31 93 ILE A N 1
ATOM 747 C CA . ILE A 1 93 ? 9.974 1.261 -21.688 1.00 96.31 93 ILE A CA 1
ATOM 748 C C . ILE A 1 93 ? 10.147 2.466 -22.611 1.00 96.31 93 ILE A C 1
ATOM 750 O O . ILE A 1 93 ? 9.422 3.455 -22.474 1.00 96.31 93 ILE A O 1
ATOM 754 N N . LYS A 1 94 ? 11.080 2.385 -23.568 1.00 96.19 94 LYS A N 1
ATOM 755 C CA . LYS A 1 94 ? 11.285 3.451 -24.556 1.00 96.19 94 LYS A CA 1
ATOM 756 C C . LYS A 1 94 ? 9.998 3.757 -25.309 1.00 96.19 94 LYS A C 1
ATOM 758 O O . LYS A 1 94 ? 9.541 4.893 -25.276 1.00 96.19 94 LYS A O 1
ATOM 763 N N . LYS A 1 95 ? 9.385 2.728 -25.895 1.00 96.88 95 LYS A N 1
ATOM 764 C CA . LYS A 1 95 ? 8.178 2.868 -26.710 1.00 96.88 95 LYS A CA 1
ATOM 765 C C . LYS A 1 95 ? 6.970 3.368 -25.914 1.00 96.88 95 LYS A C 1
ATOM 767 O O . LYS A 1 95 ? 6.246 4.231 -26.396 1.00 96.88 95 LYS A O 1
ATOM 772 N N . GLU A 1 96 ? 6.709 2.800 -24.739 1.00 95.56 96 GLU A N 1
ATOM 773 C CA . GLU A 1 96 ? 5.477 3.083 -23.990 1.00 95.56 96 GLU A CA 1
ATOM 774 C C . GLU A 1 96 ? 5.568 4.366 -23.153 1.00 95.56 96 GLU A C 1
ATOM 776 O O . GLU A 1 96 ? 4.550 5.025 -22.948 1.00 95.56 96 GLU A O 1
ATOM 781 N N . TYR A 1 97 ? 6.768 4.773 -22.722 1.00 95.62 97 TYR A N 1
ATOM 782 C CA . TYR A 1 97 ? 6.943 5.939 -21.852 1.00 95.62 97 TYR A CA 1
ATOM 783 C C . TYR A 1 97 ? 7.831 7.023 -22.464 1.00 95.62 97 TYR A C 1
ATOM 785 O O . TYR A 1 97 ? 7.379 8.152 -22.649 1.00 95.62 97 TYR A O 1
ATOM 793 N N . ILE A 1 98 ? 9.091 6.721 -22.779 1.00 94.50 98 ILE A N 1
ATOM 794 C CA . ILE A 1 98 ? 10.073 7.763 -23.128 1.00 94.50 98 ILE A CA 1
ATOM 795 C C . ILE A 1 98 ? 9.715 8.462 -24.445 1.00 94.50 98 ILE A C 1
ATOM 797 O O . ILE A 1 98 ? 9.670 9.690 -24.501 1.00 94.50 98 ILE A O 1
ATOM 801 N N . ASP A 1 99 ? 9.381 7.692 -25.479 1.00 95.56 99 ASP A N 1
ATOM 802 C CA . ASP A 1 99 ? 8.981 8.206 -26.792 1.00 95.56 99 ASP A CA 1
ATOM 803 C C . ASP A 1 99 ? 7.617 8.923 -26.733 1.00 95.56 99 ASP A C 1
ATOM 805 O O . ASP A 1 99 ? 7.332 9.788 -27.560 1.00 95.56 99 ASP A O 1
ATOM 809 N N . ASN A 1 100 ? 6.808 8.629 -25.707 1.00 94.88 100 ASN A N 1
ATOM 810 C CA . ASN A 1 100 ? 5.550 9.317 -25.402 1.00 94.88 100 ASN A CA 1
ATOM 811 C C . ASN A 1 100 ? 5.735 10.558 -24.504 1.00 94.88 100 ASN A C 1
ATOM 813 O O . ASN A 1 100 ? 4.754 11.148 -24.051 1.00 94.88 100 ASN A O 1
ATOM 817 N N . GLY A 1 101 ? 6.978 10.983 -24.253 1.00 95.00 101 GLY A N 1
ATOM 818 C CA . GLY A 1 101 ? 7.298 12.236 -23.566 1.00 95.00 101 GLY A CA 1
ATOM 819 C C . GLY A 1 101 ? 7.366 12.150 -22.040 1.00 95.00 101 GLY A C 1
ATOM 820 O O . GLY A 1 101 ? 7.529 13.183 -21.387 1.00 95.00 101 GLY A O 1
ATOM 821 N N . TYR A 1 102 ? 7.277 10.953 -21.451 1.00 94.88 102 TYR A N 1
ATOM 822 C CA . TYR A 1 102 ? 7.508 10.783 -20.017 1.00 94.88 102 TYR A CA 1
ATOM 823 C C . TYR A 1 102 ? 8.993 10.968 -19.694 1.00 94.88 102 TYR A C 1
ATOM 825 O O . TYR A 1 102 ? 9.874 10.441 -20.376 1.00 94.88 102 TYR A O 1
ATOM 833 N N . SER A 1 103 ? 9.285 11.700 -18.618 1.00 95.00 103 SER A N 1
ATOM 834 C CA . SER A 1 103 ? 10.657 11.823 -18.128 1.00 95.00 103 SER A CA 1
ATOM 835 C C . SER A 1 103 ? 11.138 10.500 -17.533 1.00 95.00 103 SER A C 1
ATOM 837 O O . SER A 1 103 ? 10.354 9.722 -16.987 1.00 95.00 103 SER A O 1
ATOM 839 N N . TRP A 1 104 ? 12.452 10.268 -17.578 1.00 92.38 104 TRP A N 1
ATOM 840 C CA . TRP A 1 104 ? 13.042 9.103 -16.921 1.00 92.38 104 TRP A CA 1
ATOM 841 C C . TRP A 1 104 ? 12.721 9.059 -15.419 1.00 92.38 104 TRP A C 1
ATOM 843 O O . TRP A 1 104 ? 12.389 7.999 -14.903 1.00 92.38 104 TRP A O 1
ATOM 853 N N . GLU A 1 105 ? 12.727 10.204 -14.731 1.00 91.81 105 GLU A N 1
ATOM 854 C CA . GLU A 1 105 ? 12.370 10.266 -13.307 1.00 91.81 105 GLU A CA 1
ATOM 855 C C . GLU A 1 105 ? 10.929 9.809 -13.043 1.00 91.81 105 GLU A C 1
ATOM 857 O O . GLU A 1 105 ? 10.681 9.093 -12.075 1.00 91.81 105 GLU A O 1
ATOM 862 N N . ALA A 1 106 ? 9.983 10.146 -13.927 1.00 91.69 106 ALA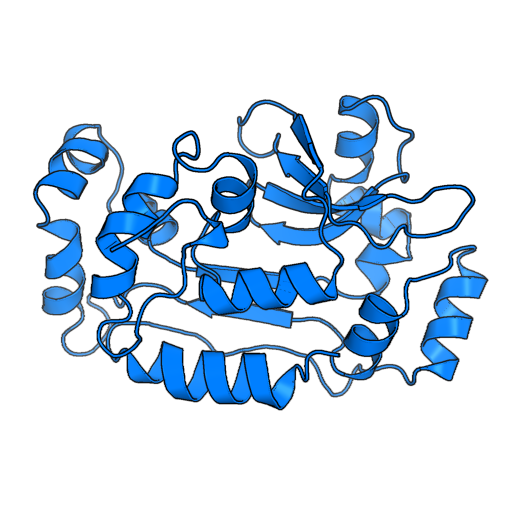 A N 1
ATOM 863 C CA . ALA A 1 106 ? 8.612 9.655 -13.811 1.00 91.69 106 ALA A CA 1
ATOM 864 C C . ALA A 1 106 ? 8.555 8.127 -13.969 1.00 91.69 106 ALA A C 1
ATOM 866 O O . ALA A 1 106 ? 7.949 7.447 -13.144 1.00 91.69 106 ALA A O 1
ATOM 867 N N . VAL A 1 107 ? 9.237 7.570 -14.976 1.00 93.38 107 VAL A N 1
ATOM 868 C CA . VAL A 1 107 ? 9.311 6.111 -15.187 1.00 93.38 107 VAL A CA 1
ATOM 869 C C . VAL A 1 107 ? 9.979 5.409 -14.005 1.00 93.38 107 VAL A C 1
ATOM 871 O O . VAL A 1 107 ? 9.500 4.376 -13.542 1.00 93.38 107 VAL A O 1
ATOM 874 N N . LYS A 1 108 ? 11.051 5.990 -13.466 1.00 92.31 108 LYS A N 1
ATOM 875 C CA . LYS A 1 108 ? 11.761 5.474 -12.298 1.00 92.31 108 LYS A CA 1
ATOM 876 C C . LYS A 1 108 ? 10.848 5.396 -11.078 1.00 92.31 108 LYS A C 1
ATOM 878 O O . LYS A 1 108 ? 10.883 4.388 -10.378 1.00 92.31 108 LYS A O 1
ATOM 883 N N . ILE A 1 109 ? 10.002 6.403 -10.845 1.00 90.88 109 ILE A N 1
ATOM 884 C CA . ILE A 1 109 ? 8.974 6.351 -9.796 1.00 90.88 109 ILE A CA 1
ATOM 885 C C . ILE A 1 109 ? 8.008 5.191 -10.062 1.00 90.88 109 ILE A C 1
ATOM 887 O O . ILE A 1 109 ? 7.734 4.426 -9.148 1.00 90.88 109 ILE A O 1
ATOM 891 N N . LEU A 1 110 ? 7.537 4.984 -11.294 1.00 92.69 110 LEU A N 1
ATOM 892 C CA . LEU A 1 110 ? 6.633 3.866 -11.607 1.00 92.69 110 LEU A CA 1
ATOM 893 C C . LEU A 1 110 ? 7.263 2.479 -11.385 1.00 92.69 110 LEU A C 1
ATOM 895 O O . LEU A 1 110 ? 6.553 1.542 -11.034 1.00 92.69 110 LEU A O 1
ATOM 899 N N . LEU A 1 111 ? 8.579 2.355 -11.570 1.00 94.44 111 LEU A N 1
ATOM 900 C CA . LEU A 1 111 ? 9.353 1.128 -11.342 1.00 94.44 111 LEU A CA 1
ATOM 901 C C . LEU A 1 111 ? 9.866 0.972 -9.899 1.00 94.44 111 LEU A C 1
ATOM 903 O O . LEU A 1 111 ? 10.569 0.010 -9.601 1.00 94.44 111 LEU A O 1
ATOM 907 N N . SER A 1 112 ? 9.572 1.932 -9.025 1.00 93.75 112 SER A N 1
ATOM 908 C CA . SER A 1 112 ? 9.949 1.915 -7.609 1.00 93.75 112 SER A CA 1
ATOM 909 C C . SER A 1 112 ? 8.880 1.216 -6.765 1.00 93.75 112 SER A C 1
ATOM 911 O O . SER A 1 112 ? 7.851 0.786 -7.285 1.00 93.75 112 SER A O 1
ATOM 913 N N . GLY A 1 113 ? 9.087 1.124 -5.454 1.00 94.56 113 GLY A N 1
ATOM 914 C CA . GLY A 1 113 ? 8.082 0.594 -4.540 1.00 94.56 113 GLY A CA 1
ATOM 915 C C . GLY A 1 113 ? 8.005 1.351 -3.228 1.00 94.56 113 GLY A C 1
ATOM 916 O O . GLY A 1 113 ? 8.986 1.940 -2.767 1.00 94.56 113 GLY A O 1
ATOM 917 N N . ASN A 1 114 ? 6.822 1.336 -2.623 1.00 94.38 114 ASN A N 1
ATOM 918 C CA . ASN A 1 114 ? 6.568 1.895 -1.311 1.00 94.38 114 ASN A CA 1
ATOM 919 C C . ASN A 1 114 ? 5.421 1.190 -0.562 1.00 94.38 114 ASN A C 1
ATOM 921 O O . ASN A 1 114 ? 4.514 0.585 -1.136 1.00 94.38 114 ASN A O 1
ATOM 925 N N . LEU A 1 115 ? 5.501 1.268 0.762 1.00 96.00 115 LEU A N 1
ATOM 926 C CA . LEU A 1 115 ? 4.455 0.910 1.711 1.00 96.00 115 LEU A CA 1
ATOM 927 C C . LEU A 1 115 ? 4.517 1.929 2.844 1.00 96.00 115 LEU A C 1
ATOM 929 O O . LEU A 1 115 ? 5.554 2.056 3.497 1.00 96.00 115 LEU A O 1
ATOM 933 N N . ASN A 1 116 ? 3.427 2.656 3.070 1.00 96.00 116 ASN A N 1
ATOM 934 C CA . ASN A 1 116 ? 3.372 3.783 3.992 1.00 96.00 116 ASN A CA 1
ATOM 935 C C . ASN A 1 116 ? 2.159 3.653 4.916 1.00 96.00 116 ASN A C 1
ATOM 937 O O . ASN A 1 116 ? 1.194 4.414 4.823 1.00 96.00 116 ASN A O 1
ATOM 941 N N . ILE A 1 117 ? 2.232 2.698 5.847 1.00 97.19 117 ILE A N 1
ATOM 942 C CA . ILE A 1 117 ? 1.231 2.553 6.901 1.00 97.19 117 ILE A CA 1
ATOM 943 C C . ILE A 1 117 ? 1.323 3.739 7.860 1.00 97.19 117 ILE A C 1
ATOM 945 O O . ILE A 1 117 ? 2.349 3.973 8.507 1.00 97.19 117 ILE A O 1
ATOM 949 N N . THR A 1 118 ? 0.231 4.487 7.956 1.00 95.81 118 THR A N 1
ATOM 950 C CA . THR A 1 118 ? 0.142 5.729 8.716 1.00 95.81 118 THR A CA 1
ATOM 951 C C . THR A 1 118 ? 0.172 5.504 10.231 1.00 95.81 118 THR A C 1
ATOM 953 O O . THR A 1 118 ? -0.050 4.403 10.742 1.00 95.81 118 THR A O 1
ATOM 956 N N . GLN A 1 119 ? 0.431 6.576 10.979 1.00 95.25 119 GLN A N 1
ATOM 957 C CA . GLN A 1 119 ? 0.373 6.550 12.442 1.00 95.25 119 GLN A CA 1
ATOM 958 C C . GLN A 1 119 ? -1.069 6.442 12.940 1.00 95.25 119 GLN A C 1
ATOM 960 O O . GLN A 1 119 ? -1.973 7.018 12.338 1.00 95.25 119 GLN A O 1
ATOM 965 N N . LEU A 1 120 ? -1.262 5.808 14.101 1.00 94.69 120 LEU A N 1
ATOM 966 C CA . LEU A 1 120 ? -2.574 5.641 14.740 1.00 94.69 120 LEU A CA 1
ATOM 967 C C . LEU A 1 120 ? -3.383 6.945 14.819 1.00 94.69 120 LEU A C 1
ATOM 969 O O . LEU A 1 120 ? -4.587 6.945 14.582 1.00 94.69 120 LEU A O 1
ATOM 973 N N . THR A 1 121 ? -2.734 8.069 15.127 1.00 93.94 121 THR A N 1
ATOM 974 C CA . THR A 1 121 ? -3.384 9.387 15.230 1.00 93.94 121 THR A CA 1
ATOM 975 C C . THR A 1 121 ? -4.097 9.797 13.945 1.00 93.94 121 THR A C 1
ATOM 977 O O . THR A 1 121 ? -5.175 10.376 14.017 1.00 93.94 121 THR A O 1
ATOM 980 N N . ASN A 1 122 ? -3.564 9.436 12.778 1.00 95.06 122 ASN A N 1
ATOM 981 C CA . ASN A 1 122 ? -4.183 9.711 11.480 1.00 95.06 122 ASN A CA 1
ATOM 982 C C . ASN A 1 122 ? -5.374 8.783 11.173 1.00 95.06 122 ASN A C 1
ATOM 984 O O . ASN A 1 122 ? -6.081 9.008 10.195 1.00 95.06 122 ASN A O 1
ATOM 988 N N . VAL A 1 123 ? -5.602 7.765 12.007 1.00 95.75 123 VAL A N 1
ATOM 989 C CA . VAL A 1 123 ? -6.714 6.806 11.925 1.00 95.75 123 VAL A CA 1
ATOM 990 C C . VAL A 1 123 ? -7.789 7.113 12.976 1.00 95.75 123 VAL A C 1
ATOM 992 O O . VAL A 1 123 ? -8.974 6.938 12.722 1.00 95.75 123 VAL A O 1
ATOM 995 N N . VAL A 1 124 ? -7.422 7.569 14.175 1.00 94.81 124 VAL A N 1
ATOM 996 C CA . VAL A 1 124 ? -8.393 7.735 15.278 1.00 94.81 124 VAL A CA 1
ATOM 997 C C . VAL A 1 124 ? -8.834 9.178 15.521 1.00 94.81 124 VAL A C 1
ATOM 999 O O . VAL A 1 124 ? -9.880 9.397 16.127 1.00 94.81 124 VAL A O 1
ATOM 1002 N N . ASP A 1 125 ? -8.059 10.171 15.080 1.00 94.94 125 ASP A N 1
ATOM 1003 C CA . ASP A 1 125 ? -8.394 11.587 15.245 1.00 94.94 125 ASP A CA 1
ATOM 1004 C C . ASP A 1 125 ? -9.022 12.140 13.963 1.00 94.94 125 ASP A C 1
ATOM 1006 O O . ASP A 1 125 ? -8.356 12.281 12.938 1.00 94.94 125 ASP A O 1
ATOM 1010 N N . LEU A 1 126 ? -10.311 12.484 14.024 1.00 94.06 126 LEU A N 1
ATOM 1011 C CA . LEU A 1 126 ? -11.057 12.966 12.864 1.00 94.06 126 LEU A CA 1
ATOM 1012 C C . LEU A 1 126 ? -10.471 14.258 12.272 1.00 94.06 126 LEU A C 1
ATOM 1014 O O . LEU A 1 126 ? -10.506 14.435 11.055 1.00 94.06 126 LEU A O 1
ATOM 1018 N N . GLU A 1 127 ? -9.885 15.136 13.090 1.00 95.62 127 GLU A N 1
ATOM 1019 C CA . GLU A 1 127 ? -9.230 16.345 12.580 1.00 95.62 127 GLU A CA 1
ATOM 1020 C C . GLU A 1 127 ? -7.958 16.001 11.800 1.00 95.62 127 GLU A C 1
ATOM 1022 O O . GLU A 1 127 ? -7.654 16.640 10.796 1.00 95.62 127 GLU A O 1
ATOM 1027 N N . LYS A 1 128 ? -7.242 14.941 12.192 1.00 96.00 128 LYS A N 1
ATOM 1028 C CA . LYS A 1 128 ? -6.109 14.421 11.412 1.00 96.00 128 LYS A CA 1
ATOM 1029 C C . LYS A 1 128 ? -6.569 13.715 10.145 1.00 96.00 128 LYS A C 1
ATOM 1031 O O . LYS A 1 128 ? -5.967 13.933 9.099 1.00 96.00 128 LYS A O 1
ATOM 1036 N N . VAL A 1 129 ? -7.655 12.944 10.207 1.00 94.94 129 VAL A N 1
ATOM 1037 C CA . VAL A 1 129 ? -8.258 12.282 9.037 1.00 94.94 129 VAL A CA 1
ATOM 1038 C C . VAL A 1 129 ? -8.611 13.311 7.957 1.00 94.94 129 VAL A C 1
ATOM 1040 O O . VAL A 1 129 ? -8.277 13.097 6.792 1.00 94.94 129 VAL A O 1
ATOM 1043 N N . LYS A 1 130 ? -9.195 14.460 8.325 1.00 95.12 130 LYS A N 1
ATOM 1044 C CA . LYS A 1 130 ? -9.490 15.560 7.385 1.00 95.12 130 LYS A CA 1
ATOM 1045 C C . LYS A 1 130 ? -8.256 16.039 6.621 1.00 95.12 130 LYS A C 1
ATOM 1047 O O . LYS A 1 130 ? -8.326 16.232 5.413 1.00 95.12 130 LYS A O 1
ATOM 1052 N N . LEU A 1 131 ? -7.108 16.156 7.291 1.00 92.62 131 LEU A N 1
ATOM 1053 C CA . LEU A 1 131 ? -5.858 16.614 6.668 1.00 92.62 131 LEU A CA 1
ATOM 1054 C C . LEU A 1 131 ? -5.290 15.637 5.629 1.00 92.62 131 LEU A C 1
ATOM 1056 O O . LEU A 1 131 ? -4.431 16.026 4.844 1.00 92.62 131 LEU A O 1
ATOM 1060 N N . THR A 1 132 ? -5.747 14.383 5.611 1.00 90.31 132 THR A N 1
ATOM 1061 C CA . THR A 1 132 ? -5.301 13.383 4.627 1.00 90.31 132 THR A CA 1
ATOM 1062 C C . THR A 1 132 ? -6.084 13.429 3.312 1.00 90.31 132 THR A C 1
ATOM 1064 O O . THR A 1 132 ? -5.753 12.697 2.386 1.00 90.31 132 THR A O 1
ATOM 1067 N N . GLY A 1 133 ? -7.155 14.229 3.232 1.00 90.69 133 GLY A N 1
ATOM 1068 C CA . GLY A 1 133 ? -8.070 14.262 2.084 1.00 90.69 133 GLY A CA 1
ATOM 1069 C C . GLY A 1 133 ? -9.045 13.079 2.011 1.00 90.69 133 GLY A C 1
ATOM 1070 O O . GLY A 1 133 ? -10.040 13.157 1.295 1.00 90.69 133 GLY A O 1
ATOM 1071 N N . ILE A 1 134 ? -8.841 12.005 2.788 1.00 94.31 134 ILE A N 1
ATOM 1072 C CA . ILE A 1 134 ? -9.733 10.831 2.772 1.00 94.31 134 ILE A CA 1
ATOM 1073 C C . ILE A 1 134 ? -11.136 11.137 3.328 1.00 94.31 134 ILE A C 1
ATOM 1075 O O . ILE A 1 134 ? -12.094 10.425 3.040 1.00 94.31 134 ILE A O 1
ATOM 1079 N N . TYR A 1 135 ? -11.261 12.199 4.132 1.00 95.50 135 TYR A N 1
ATOM 1080 C CA . TYR A 1 135 ? -12.550 12.674 4.628 1.00 95.50 135 TYR A CA 1
ATOM 1081 C C . TYR A 1 135 ? -13.449 13.116 3.468 1.00 95.50 135 TYR A C 1
ATOM 1083 O O . TYR A 1 135 ? -14.587 12.663 3.372 1.00 95.50 135 TYR A O 1
ATOM 1091 N N . ASP A 1 136 ? -12.911 13.941 2.568 1.00 93.62 136 ASP A N 1
ATOM 1092 C CA . ASP A 1 136 ? -13.633 14.430 1.392 1.00 93.62 136 ASP A CA 1
ATOM 1093 C C . ASP A 1 136 ? -13.798 13.321 0.344 1.00 93.62 136 ASP A C 1
ATOM 1095 O O . ASP A 1 136 ? -14.855 13.210 -0.272 1.00 93.62 136 ASP A O 1
ATOM 1099 N N . ALA A 1 137 ? -12.807 12.432 0.216 1.00 93.31 137 ALA A N 1
ATOM 1100 C CA . ALA A 1 137 ? -12.901 11.233 -0.617 1.00 93.31 137 ALA A CA 1
ATOM 1101 C C . ALA A 1 137 ? -14.077 10.324 -0.222 1.00 93.31 137 ALA A C 1
ATOM 1103 O O . ALA A 1 137 ? -14.749 9.769 -1.084 1.00 93.31 137 ALA A O 1
ATOM 1104 N N . ALA A 1 138 ? -14.355 10.173 1.080 1.00 95.88 138 ALA A N 1
ATOM 1105 C CA . ALA A 1 138 ? -15.514 9.410 1.543 1.00 95.88 138 ALA A CA 1
ATOM 1106 C C . ALA A 1 138 ? -16.825 10.028 1.029 1.00 95.88 138 ALA A C 1
ATOM 1108 O O . ALA A 1 138 ? -17.691 9.313 0.529 1.00 95.88 138 ALA A O 1
ATOM 1109 N N . ILE A 1 139 ? -16.937 11.359 1.088 1.00 96.06 139 ILE A N 1
ATOM 1110 C CA . ILE A 1 139 ? -18.106 12.103 0.600 1.00 96.06 139 ILE A CA 1
ATOM 1111 C C . ILE A 1 139 ? -18.270 11.926 -0.908 1.00 96.06 139 ILE A C 1
ATOM 1113 O O . ILE A 1 139 ? -19.382 11.697 -1.387 1.00 96.06 139 ILE A O 1
ATOM 1117 N N . SER A 1 140 ? -17.172 12.002 -1.658 1.00 93.75 140 SER A N 1
ATOM 1118 C CA . SER A 1 140 ? -17.217 11.951 -3.117 1.00 93.75 140 SER A CA 1
ATOM 1119 C C . SER A 1 140 ? -17.689 10.598 -3.662 1.00 93.75 140 SER A C 1
ATOM 1121 O O . SER A 1 140 ? -18.341 10.539 -4.704 1.00 93.75 140 SER A O 1
ATOM 1123 N N . VAL A 1 141 ? -17.486 9.520 -2.897 1.00 94.75 141 VAL A N 1
ATOM 1124 C CA . VAL A 1 141 ? -17.995 8.172 -3.204 1.00 94.75 141 VAL A CA 1
ATOM 1125 C C . VAL A 1 141 ? -19.323 7.840 -2.507 1.00 94.75 141 VAL A C 1
ATOM 1127 O O . VAL A 1 141 ? -19.731 6.679 -2.472 1.00 94.75 141 VAL A O 1
ATOM 1130 N N . GLY A 1 142 ? -20.021 8.848 -1.973 1.00 94.94 142 GLY A N 1
ATOM 1131 C CA . GLY A 1 142 ? -21.373 8.717 -1.420 1.00 94.94 142 GLY A CA 1
ATOM 1132 C C . GLY A 1 142 ? -21.453 8.196 0.019 1.00 94.94 142 GLY A C 1
ATOM 1133 O O . GLY A 1 142 ? -22.515 7.726 0.427 1.00 94.94 142 GLY A O 1
ATOM 1134 N N . LEU A 1 143 ? -20.361 8.259 0.783 1.00 96.12 143 LEU A N 1
ATOM 1135 C CA . LEU A 1 143 ? -20.325 7.962 2.220 1.00 96.12 143 LEU A CA 1
ATOM 1136 C C . LEU A 1 143 ? -20.357 9.262 3.038 1.00 96.12 143 LEU A C 1
ATOM 1138 O O . LEU A 1 143 ? -20.252 10.360 2.491 1.00 96.12 143 LEU A O 1
ATOM 1142 N N . ASN A 1 144 ? -20.478 9.174 4.363 1.00 95.88 144 ASN A N 1
ATOM 1143 C CA . ASN A 1 144 ? -20.301 10.354 5.201 1.00 95.88 144 ASN A CA 1
ATOM 1144 C C . ASN A 1 144 ? -18.815 10.688 5.348 1.00 95.88 144 ASN A C 1
ATOM 1146 O O . ASN A 1 144 ? -17.937 9.819 5.358 1.00 95.88 144 ASN A O 1
ATOM 1150 N N . GLY A 1 145 ? -18.532 11.978 5.519 1.00 93.75 145 GLY A N 1
ATOM 1151 C CA . GLY A 1 145 ? -17.194 12.433 5.855 1.00 93.75 145 GLY A CA 1
ATOM 1152 C C . GLY A 1 145 ? -16.737 11.802 7.168 1.00 93.75 145 GLY A C 1
ATOM 1153 O O . GLY A 1 145 ? -17.344 12.013 8.219 1.00 93.75 145 GLY A O 1
ATOM 1154 N N . GLY A 1 146 ? -15.651 11.034 7.107 1.00 91.62 146 GLY A N 1
ATOM 1155 C CA . GLY A 1 146 ? -15.184 10.252 8.246 1.00 91.62 146 GLY A CA 1
ATOM 1156 C C . GLY A 1 146 ? -15.763 8.836 8.329 1.00 91.62 146 GLY A C 1
ATOM 1157 O O . GLY A 1 146 ? -15.600 8.205 9.371 1.00 91.62 146 GLY A O 1
ATOM 1158 N N . ASP A 1 147 ? -16.336 8.296 7.260 1.00 96.00 147 ASP A N 1
ATOM 1159 C CA . ASP A 1 147 ? -16.615 6.856 7.166 1.00 96.00 147 ASP A CA 1
ATOM 1160 C C . ASP A 1 147 ? -15.397 6.069 6.663 1.00 96.00 147 ASP A C 1
ATOM 1162 O O . ASP A 1 147 ? -15.345 4.854 6.808 1.00 96.00 147 ASP A O 1
ATOM 1166 N N . LEU A 1 148 ? -14.380 6.744 6.115 1.00 97.44 148 LEU A N 1
ATOM 1167 C CA . LEU A 1 148 ? -13.109 6.133 5.722 1.00 97.44 148 LEU A CA 1
ATOM 1168 C C . LEU A 1 148 ? -11.980 6.527 6.678 1.00 97.44 148 LEU A C 1
ATOM 1170 O O . LEU A 1 148 ? -11.892 7.669 7.145 1.00 97.44 148 LEU A O 1
ATOM 1174 N N . ARG A 1 149 ? -11.097 5.567 6.965 1.00 97.06 149 ARG A N 1
ATOM 1175 C CA . ARG A 1 149 ? -9.852 5.765 7.715 1.00 97.06 149 ARG A CA 1
ATOM 1176 C C . ARG A 1 149 ? -8.645 5.399 6.868 1.00 97.06 149 ARG A C 1
ATOM 1178 O O . ARG A 1 149 ? -8.608 4.275 6.373 1.00 97.06 149 ARG A O 1
ATOM 1185 N N . PRO A 1 150 ? -7.676 6.312 6.693 1.00 97.12 150 PRO A N 1
ATOM 1186 C CA . PRO A 1 150 ? -6.518 6.047 5.857 1.00 97.12 150 PRO A CA 1
ATOM 1187 C C . PRO A 1 150 ? -5.604 5.065 6.590 1.00 97.12 150 PRO A C 1
ATOM 1189 O O . PRO A 1 150 ? -5.361 5.228 7.781 1.00 97.12 150 PRO A O 1
ATOM 1192 N N . ILE A 1 151 ? -5.107 4.053 5.887 1.00 97.69 151 ILE A N 1
ATOM 1193 C CA . ILE A 1 151 ? -4.205 3.044 6.444 1.00 97.69 151 ILE A CA 1
ATOM 1194 C C . ILE A 1 151 ? -2.860 3.112 5.732 1.00 97.69 151 ILE A C 1
ATO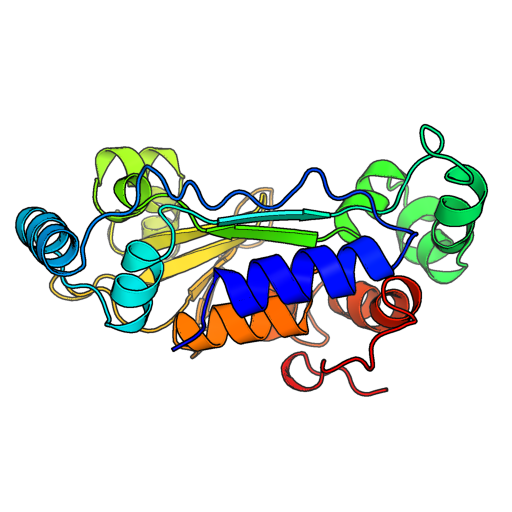M 1196 O O . ILE A 1 151 ? -1.865 3.384 6.390 1.00 97.69 151 ILE A O 1
ATOM 1200 N N . ASP A 1 152 ? -2.837 2.936 4.410 1.00 96.88 152 ASP A N 1
ATOM 1201 C CA . ASP A 1 152 ? -1.634 3.022 3.572 1.00 96.88 152 ASP A CA 1
ATOM 1202 C C . ASP A 1 152 ? -1.768 4.197 2.605 1.00 96.88 152 ASP A C 1
ATOM 1204 O O . ASP A 1 152 ? -2.722 4.253 1.822 1.00 96.88 152 ASP A O 1
ATOM 1208 N N . THR A 1 153 ? -0.852 5.159 2.677 1.00 92.38 153 THR A N 1
ATOM 1209 C CA . THR A 1 153 ? -0.950 6.411 1.920 1.00 92.38 153 THR A CA 1
ATOM 1210 C C . THR A 1 153 ? 0.113 6.490 0.836 1.00 92.38 153 THR A C 1
ATOM 1212 O O . THR A 1 153 ? 1.285 6.716 1.140 1.00 92.38 153 THR A O 1
ATOM 1215 N N . ASN A 1 154 ? -0.315 6.403 -0.422 1.00 84.88 154 ASN A N 1
ATOM 1216 C CA . ASN A 1 154 ? 0.522 6.668 -1.587 1.00 84.88 154 ASN A CA 1
ATOM 1217 C C . ASN A 1 154 ? -0.028 7.866 -2.368 1.00 84.88 154 ASN A C 1
ATOM 1219 O O . ASN A 1 154 ? -1.176 8.264 -2.189 1.00 84.88 154 ASN A O 1
ATOM 1223 N N . GLU A 1 155 ? 0.803 8.452 -3.231 1.00 78.50 155 GLU A N 1
ATOM 1224 C CA . GLU A 1 155 ? 0.541 9.756 -3.861 1.00 78.50 155 GLU A CA 1
ATOM 1225 C C . GLU A 1 155 ? -0.808 9.835 -4.600 1.00 78.50 155 GLU A C 1
ATOM 1227 O O . GLU A 1 155 ? -1.503 10.845 -4.513 1.00 78.50 155 GLU A O 1
ATOM 1232 N N . PHE A 1 156 ? -1.215 8.755 -5.273 1.00 82.94 156 PHE A N 1
ATOM 1233 C CA . PHE A 1 156 ? -2.431 8.732 -6.101 1.00 82.94 156 PHE A CA 1
ATOM 1234 C C . PHE A 1 156 ? -3.484 7.722 -5.640 1.00 82.94 156 PHE A C 1
ATOM 1236 O O . PHE A 1 156 ? -4.584 7.659 -6.191 1.00 82.94 156 PHE A O 1
ATOM 1243 N N . VAL A 1 157 ? -3.145 6.903 -4.645 1.00 89.75 157 VAL A N 1
ATOM 1244 C CA . VAL A 1 157 ? -3.959 5.772 -4.207 1.00 89.75 157 VAL A CA 1
ATOM 1245 C C . VAL A 1 157 ? -3.820 5.616 -2.698 1.00 89.75 157 VAL A C 1
ATOM 1247 O O . VAL A 1 157 ? -2.707 5.531 -2.183 1.00 89.75 157 VAL A O 1
ATOM 1250 N N . VAL A 1 158 ? -4.944 5.541 -1.990 1.00 95.25 158 VAL A N 1
ATOM 1251 C CA . VAL A 1 158 ? -4.964 5.378 -0.531 1.00 95.25 158 VAL A CA 1
ATOM 1252 C C . VAL A 1 158 ? -5.713 4.102 -0.178 1.00 95.25 158 VAL A C 1
ATOM 1254 O O . VAL A 1 158 ? -6.892 3.961 -0.507 1.00 95.25 158 VAL A O 1
ATOM 1257 N N . ALA A 1 159 ? -5.048 3.178 0.516 1.00 97.56 159 ALA A N 1
ATOM 1258 C CA . ALA A 1 159 ? -5.743 2.057 1.132 1.00 97.56 159 ALA A CA 1
ATOM 1259 C C . ALA A 1 159 ? -6.352 2.516 2.457 1.00 97.56 159 ALA A C 1
ATOM 1261 O O . ALA A 1 159 ? -5.705 3.185 3.267 1.00 97.56 159 ALA A O 1
ATOM 1262 N N . CYS A 1 160 ? -7.609 2.169 2.678 1.00 98.00 160 CYS A N 1
ATOM 1263 C CA . CYS A 1 160 ? -8.408 2.642 3.792 1.00 98.00 160 CYS A CA 1
ATOM 1264 C C . CYS A 1 160 ? -9.327 1.542 4.328 1.00 98.00 160 CYS A C 1
ATOM 1266 O O . CYS A 1 160 ? -9.558 0.528 3.674 1.00 98.00 160 CYS A O 1
ATOM 1268 N N . MET A 1 161 ? -9.858 1.751 5.529 1.00 98.19 161 MET A N 1
ATOM 1269 C CA . MET A 1 161 ? -10.891 0.904 6.129 1.00 98.19 161 MET A CA 1
ATOM 1270 C C . MET A 1 161 ? -12.161 1.717 6.341 1.00 98.19 161 MET A C 1
ATOM 1272 O O . MET A 1 161 ? -12.093 2.923 6.599 1.00 98.19 161 MET A O 1
ATOM 1276 N N . LYS A 1 162 ? -13.315 1.056 6.240 1.00 97.69 162 LYS A N 1
ATOM 1277 C CA . LYS A 1 162 ? -14.613 1.675 6.518 1.00 97.69 162 LYS A CA 1
ATOM 1278 C C . LYS A 1 162 ? -14.954 1.612 7.997 1.00 97.69 162 LYS A C 1
ATOM 1280 O O . LYS A 1 162 ? -14.670 0.610 8.653 1.00 97.69 162 LYS A O 1
ATOM 1285 N N . VAL A 1 163 ? -15.601 2.662 8.484 1.00 96.94 163 VAL A N 1
ATOM 1286 C CA . VAL A 1 163 ? -16.246 2.718 9.791 1.00 96.94 163 VAL A CA 1
ATOM 1287 C C . VAL A 1 163 ? -17.738 2.478 9.601 1.00 96.94 163 VAL A C 1
ATOM 1289 O O . VAL A 1 163 ? -18.395 3.216 8.877 1.00 96.94 163 VAL A O 1
ATOM 1292 N N . GLU A 1 164 ? -18.272 1.470 10.279 1.00 95.06 164 GLU A N 1
ATOM 1293 C CA . GLU A 1 164 ? -19.705 1.173 10.327 1.00 95.06 164 GLU A CA 1
ATOM 1294 C C . GLU A 1 164 ? -20.092 0.983 11.795 1.00 95.06 164 GLU A C 1
ATOM 1296 O O . GLU A 1 164 ? -19.475 0.185 12.500 1.00 95.06 164 GLU A O 1
ATOM 1301 N N . ASP A 1 165 ? -21.049 1.771 12.290 1.00 92.19 165 ASP A N 1
ATOM 1302 C CA . ASP A 1 165 ? -21.493 1.750 13.695 1.00 92.19 165 ASP A CA 1
ATOM 1303 C C . ASP A 1 165 ? -20.338 1.844 14.717 1.00 92.19 165 ASP A C 1
ATOM 1305 O O . ASP A 1 165 ? -20.300 1.151 15.735 1.00 92.19 165 ASP A O 1
ATOM 1309 N N . GLY A 1 166 ? -19.349 2.696 14.423 1.00 92.75 166 GLY A N 1
ATOM 1310 C CA . GLY A 1 166 ? -18.149 2.878 15.250 1.00 92.75 166 GLY A CA 1
ATOM 1311 C C . GLY A 1 166 ? -17.112 1.757 15.117 1.00 92.75 166 GLY A C 1
ATOM 1312 O O . GLY A 1 166 ? -16.059 1.816 15.742 1.00 92.75 166 GLY A O 1
ATOM 1313 N N . LYS A 1 167 ? -17.336 0.739 14.288 1.00 96.00 167 LYS A N 1
ATOM 1314 C CA . LYS A 1 167 ? -16.385 -0.352 14.061 1.00 96.00 167 LYS A CA 1
ATOM 1315 C C . LYS A 1 167 ? -15.615 -0.144 12.762 1.00 96.00 167 LYS A C 1
ATOM 1317 O O . LYS A 1 167 ? -16.222 0.023 11.711 1.00 96.00 167 LYS A O 1
ATOM 1322 N N . LEU A 1 168 ? -14.285 -0.231 12.813 1.00 95.94 168 LEU A N 1
ATOM 1323 C CA . LEU A 1 168 ? -13.486 -0.424 11.603 1.00 95.94 168 LEU A CA 1
ATOM 1324 C C . LEU A 1 168 ? -13.696 -1.860 11.117 1.00 95.94 168 LEU A C 1
ATOM 1326 O O . LEU A 1 168 ? -13.335 -2.823 11.799 1.00 95.94 168 LEU A O 1
ATOM 1330 N N . ILE A 1 169 ? -14.309 -2.005 9.948 1.00 96.31 169 ILE A N 1
ATOM 1331 C CA . ILE A 1 169 ? -14.525 -3.310 9.326 1.00 96.31 169 ILE A CA 1
ATOM 1332 C C . ILE A 1 169 ? -13.177 -3.843 8.843 1.00 96.31 169 ILE A C 1
ATOM 1334 O O . ILE A 1 169 ? -12.454 -3.112 8.171 1.00 96.31 169 ILE A O 1
ATOM 1338 N N . ASP A 1 170 ? -12.848 -5.102 9.169 1.00 96.00 170 ASP A N 1
ATOM 1339 C CA . ASP A 1 170 ? -11.605 -5.773 8.740 1.00 96.00 170 ASP A CA 1
ATOM 1340 C C . ASP A 1 170 ? -11.635 -6.123 7.247 1.00 96.00 170 ASP A C 1
ATOM 1342 O O . ASP A 1 170 ? -11.660 -7.284 6.842 1.00 96.00 170 ASP A O 1
ATOM 1346 N N . ASN A 1 171 ? -11.723 -5.084 6.429 1.00 98.06 171 ASN A N 1
ATOM 1347 C CA . ASN A 1 171 ? -11.718 -5.140 4.988 1.00 98.06 171 ASN A CA 1
ATOM 1348 C C . ASN A 1 171 ? -11.022 -3.894 4.454 1.00 98.06 171 ASN A C 1
ATOM 1350 O O . ASN A 1 171 ? -11.409 -2.763 4.772 1.00 98.06 171 ASN A O 1
ATOM 1354 N N . MET A 1 172 ? -10.019 -4.112 3.618 1.00 98.38 172 MET A N 1
ATOM 1355 C CA . MET A 1 172 ? -9.304 -3.042 2.951 1.00 98.38 172 MET A CA 1
ATOM 1356 C C . MET A 1 172 ? -10.076 -2.571 1.725 1.00 98.38 172 MET A C 1
ATOM 1358 O O . MET A 1 172 ? -10.531 -3.355 0.891 1.00 98.38 172 MET A O 1
ATOM 1362 N N . TYR A 1 173 ? -10.184 -1.258 1.606 1.00 98.00 173 TYR A N 1
ATOM 1363 C CA . TYR A 1 173 ? -10.686 -0.571 0.433 1.00 98.00 173 TYR A CA 1
ATOM 1364 C C . TYR A 1 173 ? -9.565 0.249 -0.182 1.00 98.00 173 TYR A C 1
ATOM 1366 O O . TYR A 1 173 ? -8.706 0.773 0.525 1.00 98.00 173 TYR A O 1
ATOM 1374 N N . LEU A 1 174 ? -9.596 0.397 -1.498 1.00 96.62 174 LEU A N 1
ATOM 1375 C CA . LEU A 1 174 ? -8.640 1.202 -2.233 1.00 96.62 174 LEU A CA 1
ATOM 1376 C C . LEU A 1 174 ? -9.357 2.403 -2.833 1.00 96.62 174 LEU A C 1
ATOM 1378 O O . LEU A 1 174 ? -10.148 2.250 -3.763 1.00 96.62 174 LEU A O 1
ATOM 1382 N N . TYR A 1 175 ? -9.092 3.589 -2.299 1.00 95.94 175 TYR A N 1
ATOM 1383 C CA . TYR A 1 175 ? -9.573 4.823 -2.896 1.00 95.94 175 TYR A CA 1
ATOM 1384 C C . TYR A 1 175 ? -8.584 5.312 -3.955 1.00 95.94 175 TYR A C 1
ATOM 1386 O O . TYR A 1 175 ? -7.386 5.466 -3.699 1.00 95.94 175 TYR A O 1
ATOM 1394 N N . THR A 1 176 ? -9.119 5.577 -5.140 1.00 91.75 176 THR A N 1
ATOM 1395 C CA . THR A 1 176 ? -8.470 6.296 -6.240 1.00 91.75 176 THR A CA 1
ATOM 1396 C C . THR A 1 176 ? -9.232 7.590 -6.483 1.00 91.75 176 THR A C 1
ATOM 1398 O O . THR A 1 176 ? -10.410 7.665 -6.148 1.00 91.75 176 THR A O 1
ATOM 1401 N N . GLY A 1 177 ? -8.573 8.609 -7.026 1.00 82.12 177 GLY A N 1
ATOM 1402 C CA . GLY A 1 177 ? -9.172 9.939 -7.193 1.00 82.12 177 GLY A CA 1
ATOM 1403 C C . GLY A 1 177 ? -8.172 11.074 -7.004 1.00 82.12 177 GLY A C 1
ATOM 1404 O O . GLY A 1 177 ? -8.338 12.173 -7.527 1.00 82.12 177 GLY A O 1
ATOM 1405 N N . PHE A 1 178 ? -7.077 10.800 -6.294 1.00 79.19 178 PHE A N 1
ATOM 1406 C CA . PHE A 1 178 ? -5.977 11.747 -6.169 1.00 79.19 178 PHE A CA 1
ATOM 1407 C C . PHE A 1 178 ? -5.187 11.846 -7.481 1.00 79.19 178 PHE A C 1
ATOM 1409 O O . PHE A 1 178 ? -5.026 10.867 -8.209 1.00 79.19 178 PHE A O 1
ATOM 1416 N N . GLY A 1 179 ? -4.726 13.061 -7.796 1.00 69.50 179 GLY A N 1
ATOM 1417 C CA . GLY A 1 179 ? -3.887 13.369 -8.961 1.00 69.50 179 GLY A CA 1
ATOM 1418 C C . GLY A 1 179 ? -4.463 12.976 -10.327 1.00 69.50 179 GLY A C 1
ATOM 1419 O O . GLY A 1 179 ? -3.708 12.641 -11.235 1.00 69.50 179 GLY A O 1
ATOM 1420 N N . GLY A 1 180 ? -5.788 13.055 -10.487 1.00 70.25 180 GLY A N 1
ATOM 1421 C CA . GLY A 1 180 ? -6.457 12.972 -11.792 1.00 70.25 180 GLY A CA 1
ATOM 1422 C C . GLY A 1 180 ? -6.930 11.578 -12.209 1.00 70.25 180 GLY A C 1
ATOM 1423 O O . GLY A 1 180 ? -7.443 11.426 -13.318 1.00 70.25 180 GLY A O 1
ATOM 1424 N N . PHE A 1 181 ? -6.800 10.569 -11.343 1.00 75.31 181 PHE A N 1
ATOM 1425 C CA . PHE A 1 181 ? -7.474 9.286 -11.545 1.00 75.31 181 PHE A CA 1
ATOM 1426 C C . PHE A 1 181 ? -8.991 9.425 -11.336 1.00 75.31 181 PHE A C 1
ATOM 1428 O O . PHE A 1 181 ? -9.415 10.267 -10.546 1.00 75.31 181 PHE A O 1
ATOM 1435 N N . PRO A 1 182 ? -9.824 8.608 -12.008 1.00 84.19 182 PRO A N 1
ATOM 1436 C CA . PRO A 1 182 ? -11.247 8.546 -11.702 1.00 84.19 182 PRO A CA 1
ATOM 1437 C C . PRO A 1 182 ? -11.475 8.242 -10.221 1.00 84.19 182 PRO A C 1
ATOM 1439 O O . PRO A 1 182 ? -10.812 7.369 -9.662 1.00 84.19 182 PRO A O 1
ATOM 1442 N N . GLU A 1 183 ? -12.421 8.944 -9.603 1.00 90.38 183 GLU A N 1
ATOM 1443 C CA . GLU A 1 183 ? -12.769 8.718 -8.204 1.00 90.38 183 GLU A CA 1
ATOM 1444 C C . GLU A 1 183 ? -13.526 7.398 -8.055 1.00 90.38 183 GLU A C 1
ATOM 1446 O O . GLU A 1 183 ? -14.666 7.254 -8.502 1.00 90.38 183 GLU A O 1
ATOM 1451 N N . VAL A 1 184 ? -12.867 6.404 -7.462 1.00 94.00 184 VAL A N 1
ATOM 1452 C CA . VAL A 1 184 ? -13.424 5.062 -7.275 1.00 94.00 184 VAL A CA 1
ATOM 1453 C C . VAL A 1 184 ? -12.935 4.489 -5.955 1.00 94.00 184 VAL A C 1
ATOM 1455 O O . VAL A 1 184 ? -11.746 4.565 -5.641 1.00 94.00 184 VAL A O 1
ATOM 1458 N N . LEU A 1 185 ? -13.852 3.863 -5.215 1.00 96.50 185 LEU A N 1
ATOM 1459 C CA . LEU A 1 185 ? -13.555 3.067 -4.030 1.00 96.50 185 LEU A CA 1
ATOM 1460 C C . LEU A 1 185 ? -13.660 1.576 -4.373 1.00 96.50 185 LEU A C 1
ATOM 1462 O O . LEU A 1 185 ? -14.758 1.022 -4.450 1.00 96.50 185 LEU A O 1
ATOM 1466 N N . TYR A 1 186 ? -12.522 0.922 -4.578 1.00 96.50 186 TYR A N 1
ATOM 1467 C CA . TYR A 1 186 ? -12.475 -0.514 -4.834 1.00 96.50 186 TYR A CA 1
ATOM 1468 C C . TYR A 1 186 ? -12.546 -1.290 -3.522 1.00 96.50 186 TYR A C 1
ATOM 1470 O O . TYR A 1 186 ? -11.811 -1.007 -2.579 1.00 96.50 186 TYR A O 1
ATOM 1478 N N . ASP A 1 187 ? -13.412 -2.295 -3.470 1.00 97.56 187 ASP A N 1
ATOM 1479 C CA . ASP A 1 187 ? -13.414 -3.289 -2.401 1.00 97.56 187 ASP A CA 1
ATOM 1480 C C . ASP A 1 187 ? -12.345 -4.348 -2.698 1.00 97.56 187 ASP A C 1
ATOM 1482 O O . ASP A 1 187 ? -12.467 -5.091 -3.677 1.00 97.56 187 ASP A O 1
ATOM 1486 N N . MET A 1 188 ? -11.292 -4.407 -1.876 1.00 97.75 188 MET A N 1
ATOM 1487 C CA . MET A 1 188 ? -10.214 -5.376 -2.071 1.00 97.75 188 MET A CA 1
ATOM 1488 C C . MET A 1 188 ? -10.584 -6.770 -1.553 1.00 97.75 188 MET A C 1
ATOM 1490 O O . MET A 1 188 ? -9.929 -7.731 -1.943 1.00 97.75 188 MET A O 1
ATOM 1494 N N . LYS A 1 189 ? -11.618 -6.911 -0.710 1.00 97.44 189 LYS A N 1
ATOM 1495 C CA . LYS A 1 189 ? -12.043 -8.193 -0.115 1.00 97.44 189 LYS A CA 1
ATOM 1496 C C . LYS A 1 189 ? -10.926 -8.932 0.623 1.00 97.44 189 LYS A C 1
ATOM 1498 O O . LYS A 1 189 ? -10.849 -10.161 0.577 1.00 97.44 189 LYS A O 1
ATOM 1503 N N . VAL A 1 190 ? -10.059 -8.177 1.291 1.00 97.88 190 VAL A N 1
ATOM 1504 C CA . VAL A 1 190 ? -8.948 -8.704 2.088 1.00 97.88 190 VAL A CA 1
ATOM 1505 C C . VAL A 1 190 ? -8.894 -8.011 3.437 1.00 97.88 190 VAL A C 1
ATOM 1507 O O . VAL A 1 190 ? -9.160 -6.813 3.538 1.00 97.88 190 VAL A O 1
ATOM 1510 N N . THR A 1 191 ? -8.521 -8.759 4.469 1.00 97.75 191 THR A N 1
ATOM 1511 C CA . THR A 1 191 ? -8.235 -8.198 5.794 1.00 97.75 191 THR A CA 1
ATOM 1512 C C . THR A 1 191 ? -6.966 -7.350 5.758 1.00 97.75 191 THR A C 1
ATOM 1514 O O . THR A 1 191 ? -6.169 -7.425 4.816 1.00 97.75 191 THR A O 1
ATOM 1517 N N . PHE A 1 192 ? -6.723 -6.569 6.811 1.00 97.69 192 PHE A N 1
ATOM 1518 C CA . PHE A 1 192 ? -5.474 -5.810 6.907 1.00 97.69 192 PHE A CA 1
ATOM 1519 C C . PHE A 1 192 ? -4.226 -6.717 6.928 1.00 97.69 192 PHE A C 1
ATOM 1521 O O . PHE A 1 192 ? -3.211 -6.400 6.311 1.00 97.69 192 PHE A O 1
ATOM 1528 N N . GLU A 1 193 ? -4.302 -7.889 7.566 1.00 96.50 193 GLU A N 1
ATOM 1529 C CA . GLU A 1 193 ? -3.194 -8.853 7.552 1.00 96.50 193 GLU A CA 1
ATOM 1530 C C . GLU A 1 193 ? -2.903 -9.359 6.130 1.00 96.50 193 GLU A C 1
ATOM 1532 O O . GLU A 1 193 ? -1.754 -9.356 5.690 1.00 96.50 193 GLU A O 1
ATOM 1537 N N . GLN A 1 194 ? -3.943 -9.741 5.386 1.00 97.31 194 GLN A N 1
ATOM 1538 C CA . GLN A 1 194 ? -3.808 -10.180 3.996 1.00 97.31 194 GLN A CA 1
ATOM 1539 C C . GLN A 1 194 ? -3.286 -9.061 3.084 1.00 97.31 194 GLN A C 1
ATOM 1541 O O . GLN A 1 194 ? -2.537 -9.328 2.149 1.00 97.31 194 GLN A O 1
ATOM 1546 N N . TYR A 1 195 ? -3.629 -7.803 3.367 1.00 98.06 195 TYR A N 1
ATOM 1547 C CA . TYR A 1 195 ? -3.075 -6.652 2.659 1.00 98.06 195 TYR A CA 1
ATOM 1548 C C . TYR A 1 195 ? -1.558 -6.537 2.837 1.00 98.06 195 TYR A C 1
ATOM 1550 O O . TYR A 1 195 ? -0.846 -6.343 1.854 1.00 98.06 195 TYR A O 1
ATOM 1558 N N . LEU A 1 196 ? -1.043 -6.712 4.059 1.00 97.44 196 LEU A N 1
ATOM 1559 C CA . LEU A 1 196 ? 0.404 -6.712 4.304 1.00 97.44 196 LEU A CA 1
ATOM 1560 C C . LEU A 1 196 ? 1.107 -7.902 3.632 1.00 97.44 196 LEU A C 1
ATOM 1562 O O . LEU A 1 196 ? 2.225 -7.757 3.139 1.00 97.44 196 LEU A O 1
ATOM 1566 N N . GLU A 1 197 ? 0.450 -9.060 3.565 1.00 96.94 197 GLU A N 1
ATOM 1567 C CA . GLU A 1 197 ? 0.941 -10.225 2.821 1.00 96.94 197 GLU A CA 1
ATOM 1568 C C . GLU A 1 197 ? 1.037 -9.954 1.314 1.00 96.94 197 GLU A C 1
ATOM 1570 O O . GLU A 1 197 ? 2.064 -10.236 0.695 1.00 96.94 197 GLU A O 1
ATOM 1575 N N . LEU A 1 198 ? 0.011 -9.337 0.724 1.00 97.75 198 LEU A N 1
ATOM 1576 C CA . LEU A 1 198 ? 0.030 -8.912 -0.677 1.00 97.75 198 LEU A CA 1
ATOM 1577 C C . LEU A 1 198 ? 1.118 -7.862 -0.931 1.00 97.75 198 LEU A C 1
ATOM 1579 O O . LEU A 1 198 ? 1.852 -7.975 -1.915 1.00 97.75 198 LEU A O 1
ATOM 1583 N N . ALA A 1 199 ? 1.275 -6.890 -0.027 1.00 97.00 199 ALA A N 1
ATOM 1584 C CA . ALA A 1 199 ? 2.345 -5.901 -0.099 1.00 97.00 199 ALA A CA 1
ATOM 1585 C C . ALA A 1 199 ? 3.721 -6.582 -0.112 1.00 97.00 199 ALA A C 1
ATOM 1587 O O . ALA A 1 199 ? 4.558 -6.264 -0.952 1.00 97.00 199 ALA A O 1
ATOM 1588 N N . TYR A 1 200 ? 3.939 -7.562 0.770 1.00 96.56 200 TYR A N 1
ATOM 1589 C CA . TYR A 1 200 ? 5.175 -8.341 0.829 1.00 96.56 200 TYR A CA 1
ATOM 1590 C C . TYR A 1 200 ? 5.430 -9.145 -0.454 1.00 96.56 200 TYR A C 1
ATOM 1592 O O . TYR A 1 200 ? 6.546 -9.128 -0.973 1.00 96.56 200 TYR A O 1
ATOM 1600 N N . LYS A 1 201 ? 4.419 -9.828 -1.003 1.00 96.44 201 LYS A N 1
ATOM 1601 C CA . LYS A 1 201 ? 4.554 -10.585 -2.262 1.00 96.44 201 LYS A CA 1
ATOM 1602 C C . LYS A 1 201 ? 4.922 -9.687 -3.435 1.00 96.44 201 LYS A C 1
ATOM 1604 O O . LYS A 1 201 ? 5.828 -10.000 -4.200 1.00 96.44 201 LYS A O 1
ATOM 1609 N N . ALA A 1 202 ? 4.276 -8.528 -3.516 1.00 96.69 202 ALA A N 1
ATOM 1610 C CA . ALA A 1 202 ? 4.579 -7.506 -4.503 1.00 96.69 202 ALA A CA 1
ATOM 1611 C C . ALA A 1 202 ? 5.887 -6.752 -4.228 1.00 96.69 202 ALA A C 1
ATOM 1613 O O . ALA A 1 202 ? 6.221 -5.856 -4.998 1.00 96.69 202 ALA A O 1
ATOM 1614 N N . LYS A 1 203 ? 6.599 -7.047 -3.130 1.00 96.00 203 LYS A N 1
ATOM 1615 C CA . LYS A 1 203 ? 7.750 -6.267 -2.646 1.00 96.00 203 LYS A CA 1
ATOM 1616 C C . LYS A 1 203 ? 7.434 -4.775 -2.586 1.00 96.00 203 LYS A C 1
ATOM 1618 O O . LYS A 1 203 ? 8.281 -3.939 -2.862 1.00 96.00 203 LYS A O 1
ATOM 1623 N N . CYS A 1 204 ? 6.187 -4.438 -2.273 1.00 95.56 204 CYS A N 1
ATOM 1624 C CA . CYS A 1 204 ? 5.667 -3.079 -2.234 1.00 95.56 204 CYS A CA 1
ATOM 1625 C C . CYS A 1 204 ? 5.811 -2.312 -3.565 1.00 95.56 204 CYS A C 1
ATOM 1627 O O . CYS A 1 204 ? 5.843 -1.089 -3.550 1.00 95.56 204 CYS A O 1
ATOM 1629 N N . PHE A 1 205 ? 5.899 -2.995 -4.713 1.00 95.69 205 PHE A N 1
ATOM 1630 C CA . PHE A 1 205 ? 6.006 -2.375 -6.041 1.00 95.69 205 PHE A CA 1
ATOM 1631 C C . PHE A 1 205 ? 4.915 -1.320 -6.260 1.00 95.69 205 PHE A C 1
ATOM 1633 O O . PHE A 1 205 ? 3.749 -1.564 -5.956 1.00 95.69 205 PHE A O 1
ATOM 1640 N N . ASN A 1 206 ? 5.250 -0.149 -6.794 1.00 93.94 206 ASN A N 1
ATOM 1641 C CA . ASN A 1 206 ? 4.305 0.960 -6.866 1.00 93.94 206 ASN A CA 1
ATOM 1642 C C . ASN A 1 206 ? 3.002 0.579 -7.582 1.00 93.94 206 ASN A C 1
ATOM 1644 O O . ASN A 1 206 ? 2.988 -0.015 -8.660 1.00 93.94 206 ASN A O 1
ATOM 1648 N N . TYR A 1 207 ? 1.884 0.928 -6.941 1.00 92.94 207 TYR A N 1
ATOM 1649 C CA . TYR A 1 207 ? 0.524 0.574 -7.364 1.00 92.94 207 TYR A CA 1
ATOM 1650 C C . TYR A 1 207 ? 0.239 -0.934 -7.445 1.00 92.94 207 TYR A C 1
ATOM 1652 O O . TYR A 1 207 ? -0.657 -1.351 -8.185 1.00 92.94 207 TYR A O 1
ATOM 1660 N N . TRP A 1 208 ? 0.947 -1.767 -6.675 1.00 96.12 208 TRP A N 1
ATOM 1661 C CA . TRP A 1 208 ? 0.628 -3.192 -6.532 1.00 96.12 208 TRP A CA 1
ATOM 1662 C C . TRP A 1 208 ? -0.825 -3.417 -6.100 1.00 96.12 208 TRP A C 1
ATOM 1664 O O . TRP A 1 208 ? -1.483 -4.342 -6.569 1.00 96.12 208 TRP A O 1
ATOM 1674 N N . ASN A 1 209 ? -1.343 -2.553 -5.227 1.00 96.12 209 ASN A N 1
ATOM 1675 C CA . ASN A 1 209 ? -2.706 -2.608 -4.702 1.00 96.12 209 ASN A CA 1
ATOM 1676 C C . ASN A 1 209 ? -3.750 -2.348 -5.801 1.00 96.12 209 ASN A C 1
ATOM 1678 O O . ASN A 1 209 ? -4.780 -3.027 -5.855 1.00 96.12 209 ASN A O 1
ATOM 1682 N N . LEU A 1 210 ? -3.456 -1.442 -6.736 1.00 94.19 210 LEU A N 1
ATOM 1683 C CA . LEU A 1 210 ? -4.282 -1.207 -7.916 1.00 94.19 210 LEU A CA 1
ATOM 1684 C C . LEU A 1 210 ? -4.198 -2.382 -8.899 1.00 94.19 210 LEU A C 1
ATOM 1686 O O . LEU A 1 210 ? -5.232 -2.823 -9.398 1.00 94.19 210 LEU A O 1
ATOM 1690 N N . THR A 1 211 ? -3.008 -2.960 -9.107 1.00 96.31 211 THR A N 1
ATOM 1691 C CA . THR A 1 211 ? -2.842 -4.206 -9.882 1.00 96.31 211 THR A CA 1
ATOM 1692 C C . THR A 1 211 ? -3.605 -5.360 -9.264 1.00 96.31 211 THR A C 1
ATOM 1694 O O . THR A 1 211 ? -4.238 -6.130 -9.979 1.00 96.31 211 THR A O 1
ATOM 1697 N N . TYR A 1 212 ? -3.635 -5.465 -7.941 1.00 97.56 212 TYR A N 1
ATOM 1698 C CA . TYR A 1 212 ? -4.453 -6.460 -7.273 1.00 97.56 212 TYR A CA 1
ATOM 1699 C C . TYR A 1 212 ? -5.947 -6.264 -7.582 1.00 97.56 212 TYR A C 1
ATOM 1701 O O . TYR A 1 212 ? -6.627 -7.239 -7.897 1.00 97.56 212 TYR A O 1
ATOM 1709 N N . CYS A 1 213 ? -6.459 -5.031 -7.564 1.00 96.00 213 CYS A N 1
ATOM 1710 C CA . CYS A 1 213 ? -7.876 -4.762 -7.837 1.00 96.00 213 CYS A CA 1
ATOM 1711 C C . CYS A 1 213 ? -8.252 -4.945 -9.316 1.00 96.00 213 CYS A C 1
ATOM 1713 O O . CYS A 1 213 ? -9.299 -5.507 -9.630 1.00 96.00 213 CYS A O 1
ATOM 1715 N N . LEU A 1 214 ? -7.410 -4.453 -10.228 1.00 95.25 214 LEU A N 1
ATOM 1716 C CA . LEU A 1 214 ? -7.737 -4.309 -11.650 1.00 95.25 214 LEU A CA 1
ATOM 1717 C C . LEU A 1 214 ? -7.086 -5.363 -12.553 1.00 95.25 214 LEU A C 1
ATOM 1719 O O . LEU A 1 214 ? -7.491 -5.502 -13.710 1.00 95.25 214 LEU A O 1
ATOM 1723 N N . LYS A 1 215 ? -6.108 -6.118 -12.041 1.00 96.31 215 LYS A N 1
ATOM 1724 C CA . LYS A 1 215 ? -5.309 -7.099 -12.792 1.00 96.31 215 LYS A CA 1
ATOM 1725 C C . LYS A 1 215 ? -4.725 -6.451 -14.054 1.00 96.31 215 LYS A C 1
ATOM 1727 O O . LYS A 1 215 ? -4.183 -5.354 -13.967 1.00 96.31 215 LYS A O 1
ATOM 1732 N N . GLU A 1 216 ? -4.898 -7.077 -15.218 1.00 96.12 216 GLU A N 1
ATOM 1733 C CA . GLU A 1 216 ? -4.460 -6.600 -16.542 1.00 96.12 216 GLU A CA 1
ATOM 1734 C C . GLU A 1 216 ? -4.949 -5.191 -16.909 1.00 96.12 216 GLU A C 1
ATOM 1736 O O . GLU A 1 216 ? -4.359 -4.536 -17.762 1.00 96.12 216 GLU A O 1
ATOM 1741 N N . LYS A 1 217 ? -6.016 -4.695 -16.267 1.00 93.50 217 LYS A N 1
ATOM 1742 C CA . LYS A 1 217 ? -6.524 -3.334 -16.494 1.00 93.50 217 LYS A CA 1
ATOM 1743 C C . LYS A 1 217 ? -5.766 -2.268 -15.695 1.00 93.50 217 LYS A C 1
ATOM 1745 O O . LYS A 1 217 ? -6.038 -1.084 -15.874 1.00 93.50 217 LYS A O 1
ATOM 1750 N N . SER A 1 218 ? -4.872 -2.665 -14.789 1.00 92.19 218 SER A N 1
ATOM 1751 C CA . SER A 1 218 ? -4.056 -1.733 -14.012 1.00 92.19 218 SER A CA 1
ATOM 1752 C C . SER A 1 218 ? -2.949 -1.123 -14.874 1.00 92.19 218 SER A C 1
ATOM 1754 O O . SER A 1 218 ? -2.254 -1.867 -15.570 1.00 92.19 218 SER A O 1
ATOM 1756 N N . PRO A 1 219 ? -2.691 0.194 -14.778 1.00 87.56 219 PRO A N 1
ATOM 1757 C CA . PRO A 1 219 ? -1.573 0.828 -15.480 1.00 87.56 219 PRO A CA 1
ATOM 1758 C C . PRO A 1 219 ? -0.200 0.276 -15.061 1.00 87.56 219 PRO A C 1
ATOM 1760 O O . PRO A 1 219 ? 0.755 0.363 -15.826 1.00 87.56 219 PRO A O 1
ATOM 1763 N N . SER A 1 220 ? -0.087 -0.313 -13.868 1.00 92.19 220 SER A N 1
ATOM 1764 C CA . SER A 1 220 ? 1.145 -0.937 -13.372 1.00 92.19 220 SER A CA 1
ATOM 1765 C C . SER A 1 220 ? 1.255 -2.432 -13.690 1.00 92.19 220 SER A C 1
ATOM 1767 O O . SER A 1 220 ? 2.281 -3.026 -13.367 1.00 92.19 220 SER A O 1
ATOM 1769 N N . TYR A 1 221 ? 0.258 -3.058 -14.334 1.00 96.62 221 TYR A N 1
ATOM 1770 C CA . TYR A 1 221 ? 0.282 -4.502 -14.608 1.00 96.62 221 TYR A CA 1
ATOM 1771 C C . TYR A 1 221 ? 1.482 -4.904 -15.468 1.00 96.62 221 TYR A C 1
ATOM 1773 O O . TYR A 1 221 ? 2.273 -5.754 -15.063 1.00 96.62 221 TYR A O 1
ATOM 1781 N N . GLU A 1 222 ? 1.654 -4.268 -16.632 1.00 96.94 222 GLU A N 1
ATOM 1782 C CA . GLU A 1 222 ? 2.755 -4.600 -17.546 1.00 96.94 222 GLU A CA 1
ATOM 1783 C C . GLU A 1 222 ? 4.120 -4.241 -16.951 1.00 96.94 222 GLU A C 1
ATOM 1785 O O . GLU A 1 222 ? 5.082 -4.982 -17.147 1.00 96.94 222 GLU A O 1
ATOM 1790 N N . LEU A 1 223 ? 4.201 -3.157 -16.171 1.00 96.44 223 LEU A N 1
ATOM 1791 C CA . LEU A 1 223 ? 5.421 -2.790 -15.449 1.00 96.44 223 LEU A CA 1
ATOM 1792 C C . LEU A 1 223 ? 5.820 -3.888 -14.459 1.00 96.44 223 LEU A C 1
ATOM 1794 O O . LEU A 1 223 ? 6.946 -4.381 -14.490 1.00 96.44 223 LEU A O 1
ATOM 1798 N N . MET A 1 224 ? 4.879 -4.308 -13.616 1.00 96.69 224 MET A N 1
ATOM 1799 C CA . MET A 1 224 ? 5.110 -5.340 -12.615 1.00 96.69 224 MET A CA 1
ATOM 1800 C C . MET A 1 224 ? 5.445 -6.684 -13.278 1.00 96.69 224 MET A C 1
ATOM 1802 O O . MET A 1 224 ? 6.436 -7.311 -12.925 1.00 96.69 224 MET A O 1
ATOM 1806 N N . LYS A 1 225 ? 4.687 -7.096 -14.300 1.00 97.38 225 LYS A N 1
ATOM 1807 C CA . LYS A 1 225 ? 4.905 -8.352 -15.034 1.00 97.38 225 LYS A CA 1
ATOM 1808 C C . LYS A 1 225 ? 6.263 -8.423 -15.730 1.00 97.38 225 LYS A C 1
ATOM 1810 O O . LYS A 1 225 ? 6.858 -9.490 -15.796 1.00 97.38 225 LYS A O 1
ATOM 1815 N N . ARG A 1 226 ? 6.748 -7.318 -16.296 1.00 95.62 226 ARG A N 1
ATOM 1816 C CA . ARG A 1 226 ? 8.006 -7.310 -17.060 1.00 95.62 226 ARG A CA 1
ATOM 1817 C C . ARG A 1 226 ? 9.220 -7.109 -16.171 1.00 95.62 226 ARG A C 1
ATOM 1819 O O . ARG A 1 226 ? 10.234 -7.770 -16.372 1.00 95.62 226 ARG A O 1
ATOM 1826 N N . PHE A 1 227 ? 9.123 -6.198 -15.205 1.00 95.00 227 PHE A N 1
ATOM 1827 C CA . PHE A 1 227 ? 10.298 -5.689 -14.502 1.00 95.00 227 PHE A CA 1
ATOM 1828 C C . PHE A 1 227 ? 10.458 -6.217 -13.089 1.00 95.00 227 PHE A C 1
ATOM 1830 O O . PHE A 1 227 ? 11.560 -6.117 -12.562 1.00 95.00 227 PHE A O 1
ATOM 1837 N N . PHE A 1 228 ? 9.445 -6.847 -12.489 1.00 94.88 228 PHE A N 1
ATOM 1838 C CA . PHE A 1 228 ? 9.633 -7.514 -11.202 1.00 94.88 228 PHE A CA 1
ATOM 1839 C C . PHE A 1 228 ? 10.806 -8.519 -11.208 1.00 94.88 228 PHE A C 1
ATOM 1841 O O . PHE A 1 228 ? 11.673 -8.377 -10.347 1.00 94.88 228 PHE A O 1
ATOM 1848 N N . PRO A 1 229 ? 10.938 -9.459 -12.173 1.00 93.06 229 PRO A N 1
ATOM 1849 C CA . PRO A 1 229 ? 12.077 -10.386 -12.199 1.00 93.06 229 PRO A CA 1
ATOM 1850 C C . PRO A 1 229 ? 13.404 -9.699 -12.549 1.00 93.06 229 PRO A C 1
ATOM 1852 O O . PRO A 1 229 ? 14.468 -10.194 -12.196 1.00 93.06 229 PRO A O 1
ATOM 1855 N N . VAL A 1 230 ? 13.364 -8.550 -13.229 1.00 92.44 230 VAL A N 1
ATOM 1856 C CA . VAL A 1 230 ? 14.567 -7.758 -13.535 1.00 92.44 230 VAL A CA 1
ATOM 1857 C C . VAL A 1 230 ? 15.061 -7.017 -12.288 1.00 92.44 230 VAL A C 1
ATOM 1859 O O . VAL A 1 230 ? 16.264 -6.903 -12.069 1.00 92.44 230 VAL A O 1
ATOM 1862 N N . ILE A 1 231 ? 14.137 -6.533 -11.454 1.00 92.69 231 ILE A N 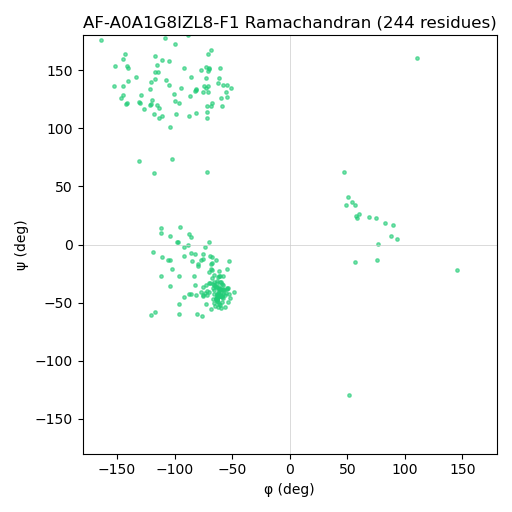1
ATOM 1863 C CA . ILE A 1 231 ? 14.422 -5.809 -10.209 1.00 92.69 231 ILE A CA 1
ATOM 1864 C C . ILE A 1 231 ? 14.835 -6.771 -9.091 1.00 92.69 231 ILE A C 1
ATOM 1866 O O . ILE A 1 231 ? 15.779 -6.492 -8.346 1.00 92.69 231 ILE A O 1
ATOM 1870 N N . PHE A 1 232 ? 14.161 -7.916 -8.992 1.00 92.44 232 PHE A N 1
ATOM 1871 C CA . PHE A 1 232 ? 14.389 -8.939 -7.974 1.00 92.44 232 PHE A CA 1
ATOM 1872 C C . PHE A 1 232 ? 14.838 -10.269 -8.604 1.00 92.44 232 PHE A C 1
ATOM 1874 O O . PHE A 1 232 ? 14.170 -11.285 -8.432 1.00 92.44 232 PHE A O 1
ATOM 1881 N N . PRO A 1 233 ? 15.990 -10.315 -9.302 1.00 90.88 233 PRO A N 1
ATOM 1882 C CA . PRO A 1 233 ? 16.421 -11.507 -10.045 1.00 90.88 233 PRO A CA 1
ATOM 1883 C C . PRO A 1 233 ? 16.818 -12.689 -9.150 1.00 90.88 233 PRO A C 1
ATOM 1885 O O . PRO A 1 233 ? 17.069 -13.784 -9.639 1.00 90.88 233 PRO A O 1
ATOM 1888 N N . HIS A 1 234 ? 16.929 -12.456 -7.843 1.00 91.44 234 HIS A N 1
ATOM 1889 C CA . HIS A 1 234 ? 17.289 -13.447 -6.834 1.00 91.44 234 HIS A CA 1
ATOM 1890 C C . HIS A 1 234 ? 16.061 -14.026 -6.109 1.00 91.44 234 HIS A C 1
ATOM 1892 O O . HIS A 1 234 ? 16.228 -14.817 -5.184 1.00 91.44 234 HIS A O 1
ATOM 1898 N N . ILE A 1 235 ? 14.847 -13.617 -6.498 1.00 92.06 235 ILE A N 1
ATOM 1899 C CA . ILE A 1 235 ? 13.585 -14.029 -5.880 1.00 92.06 235 ILE A CA 1
ATOM 1900 C C . ILE A 1 235 ? 12.710 -14.681 -6.946 1.00 92.06 235 ILE A C 1
ATOM 1902 O O . ILE A 1 235 ? 12.516 -14.112 -8.019 1.00 92.06 235 ILE A O 1
ATOM 1906 N N . ASP A 1 236 ? 12.118 -15.826 -6.615 1.00 91.88 236 ASP A N 1
ATOM 1907 C CA . ASP A 1 236 ? 11.058 -16.416 -7.429 1.00 91.88 236 ASP A CA 1
ATOM 1908 C C . ASP A 1 236 ? 9.767 -15.586 -7.276 1.00 91.88 236 ASP A C 1
ATOM 1910 O O . ASP A 1 236 ? 9.253 -15.454 -6.158 1.00 91.88 236 ASP A O 1
ATOM 1914 N N . PRO A 1 237 ? 9.218 -14.999 -8.355 1.00 92.06 237 PRO A N 1
ATOM 1915 C CA . PRO A 1 237 ? 8.042 -14.142 -8.238 1.00 92.06 237 PRO A CA 1
ATOM 1916 C C . PRO A 1 237 ? 6.776 -14.915 -7.822 1.00 92.06 237 PRO A C 1
ATOM 1918 O O . PRO A 1 237 ? 6.304 -15.784 -8.553 1.00 92.06 237 PRO A O 1
ATOM 1921 N N . ASP A 1 238 ? 6.151 -14.529 -6.704 1.00 94.25 238 ASP A N 1
ATOM 1922 C CA . ASP A 1 238 ? 4.813 -14.999 -6.297 1.00 94.25 238 ASP A CA 1
ATOM 1923 C C . ASP A 1 238 ? 3.752 -13.930 -6.597 1.00 94.25 238 ASP A C 1
ATOM 1925 O O . ASP A 1 238 ? 3.273 -13.225 -5.705 1.00 94.25 238 ASP A O 1
ATOM 1929 N N . LEU A 1 239 ? 3.415 -13.768 -7.884 1.00 97.06 239 LEU A N 1
ATOM 1930 C CA . LEU A 1 239 ? 2.510 -12.710 -8.352 1.00 97.06 239 LEU A CA 1
ATOM 1931 C C . LEU A 1 239 ? 1.159 -13.211 -8.8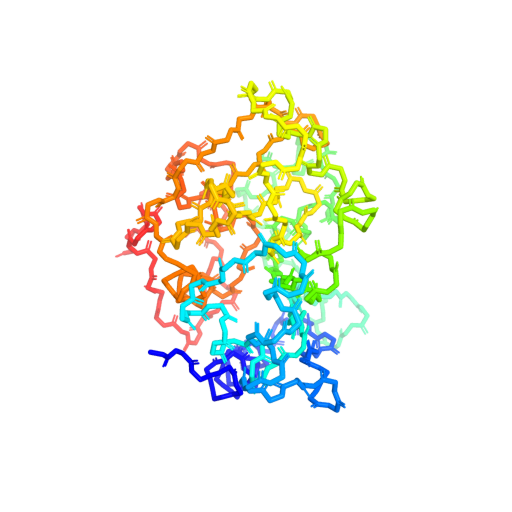87 1.00 97.06 239 LEU A C 1
ATOM 1933 O O . LEU A 1 239 ? 0.399 -12.449 -9.494 1.00 97.06 239 LEU A O 1
ATOM 1937 N N . LYS A 1 240 ? 0.801 -14.470 -8.619 1.00 97.19 240 LYS A N 1
ATOM 1938 C CA . LYS A 1 240 ? -0.443 -15.065 -9.129 1.00 97.19 240 LYS A CA 1
ATOM 1939 C C . LYS A 1 240 ? -1.690 -14.312 -8.668 1.00 97.19 240 LYS A C 1
ATOM 1941 O O . LYS A 1 240 ? -2.621 -14.099 -9.445 1.00 97.19 240 LYS A O 1
ATOM 1946 N N . GLU A 1 241 ? -1.696 -13.843 -7.422 1.00 97.00 241 GLU A N 1
ATOM 1947 C CA . GLU A 1 241 ? -2.791 -13.034 -6.872 1.00 97.00 241 GLU A CA 1
ATOM 1948 C C . GLU A 1 241 ? -2.958 -11.691 -7.588 1.00 97.00 241 GLU A C 1
ATOM 1950 O O . GLU A 1 241 ? -4.003 -11.069 -7.453 1.00 97.00 241 GLU A O 1
ATOM 1955 N N . PHE A 1 242 ? -1.994 -11.261 -8.401 1.00 97.81 242 PHE A N 1
ATOM 1956 C CA . PHE A 1 242 ? -2.044 -10.053 -9.228 1.00 97.81 242 PHE A CA 1
ATOM 1957 C C . PHE A 1 242 ? -2.458 -10.347 -10.677 1.00 97.81 242 PHE A C 1
ATOM 1959 O O . PHE A 1 242 ? -2.540 -9.431 -11.492 1.00 97.81 242 PHE A O 1
ATOM 1966 N N . GLY A 1 243 ? -2.767 -11.609 -11.000 1.00 97.06 243 GLY A N 1
ATOM 1967 C CA . GLY A 1 243 ? -3.050 -12.055 -12.366 1.00 97.06 243 GLY A CA 1
ATOM 1968 C C . GLY A 1 243 ? -1.793 -12.167 -13.230 1.00 97.06 243 GLY A C 1
ATOM 1969 O O . GLY A 1 243 ? -1.885 -12.052 -14.450 1.00 97.06 243 GLY A O 1
ATOM 1970 N N . ILE A 1 244 ? -0.621 -12.329 -12.611 1.00 97.38 244 ILE A N 1
ATOM 1971 C CA . ILE A 1 244 ? 0.666 -12.453 -13.295 1.00 97.38 244 ILE A CA 1
ATOM 1972 C C . ILE A 1 244 ? 1.201 -13.867 -13.057 1.00 97.38 244 ILE A C 1
ATOM 1974 O O . ILE A 1 244 ? 1.465 -14.253 -11.919 1.00 97.38 244 ILE A O 1
ATOM 1978 N N . GLU A 1 245 ? 1.360 -14.626 -14.138 1.00 92.56 245 GLU A N 1
ATOM 1979 C CA . GLU A 1 245 ? 2.002 -15.944 -14.161 1.00 92.56 245 GLU A CA 1
ATOM 1980 C C . GLU A 1 245 ? 3.205 -15.879 -15.123 1.00 92.56 245 GLU A C 1
ATOM 1982 O O . GLU A 1 245 ? 3.121 -15.203 -16.157 1.00 92.56 245 GLU A O 1
ATOM 1987 N N . TYR A 1 246 ? 4.317 -16.518 -14.743 1.00 85.25 246 TYR A N 1
ATOM 1988 C CA . TYR A 1 246 ? 5.598 -16.530 -15.467 1.00 85.25 246 TYR A CA 1
ATOM 1989 C C . TYR A 1 246 ? 5.855 -17.875 -16.144 1.00 85.25 246 TYR A C 1
ATOM 1991 O O . TYR A 1 246 ? 5.451 -18.909 -15.563 1.00 85.25 246 TYR A O 1
#

Mean predicted aligned error: 3.98 Å

Radius of gyration: 18.47 Å; Cα contacts (8 Å, |Δi|>4): 447; chains: 1; bounding box: 50×33×53 Å

Solvent-accessible surface area (backbone atoms only — not comparable to full-atom values): 13173 Å² total; per-residue (Å²): 136,83,54,59,61,61,52,57,43,50,40,45,41,58,55,50,45,56,58,43,72,55,48,44,57,95,57,73,47,35,55,66,94,62,42,40,54,60,70,57,45,54,49,55,39,44,77,60,59,37,41,78,35,68,59,57,49,56,44,37,47,70,23,31,28,36,39,38,47,38,31,66,33,46,70,93,42,92,67,10,54,68,58,37,41,66,54,68,65,30,70,63,50,31,61,72,34,46,76,68,68,47,51,68,69,60,53,45,56,60,71,12,23,49,44,35,37,53,42,61,62,42,53,63,35,67,75,46,28,48,76,70,48,44,18,60,52,22,40,78,73,74,44,55,70,61,30,43,29,62,40,31,64,49,92,45,42,35,33,24,30,42,48,56,97,44,28,41,48,69,37,36,28,38,39,37,39,42,91,78,46,72,76,43,76,43,79,61,84,32,35,60,55,54,48,54,50,50,36,58,54,49,64,22,32,42,58,44,70,50,14,46,73,47,20,85,76,20,91,40,27,66,55,50,68,65,41,45,56,73,59,34,71,90,52,85,84,66,39,58,83,38,73,39,85,134